Protein 9IK0 (pdb70)

Sequence (302 aa):
GPMEWYVLQFTTTRFAAVFAHLERLNFSYFCPMETERYRRPDKIISYRERRLPLFPGYLFIQADFEEVHSTTITAIPYVQRFISFGGEPLPVPEDVMAELLYRQSHTTAQANLLRKSIPHDFAEILLMDNPQQRSMAFIHYITERSLTHKMGPMEWYVLQFTTTRFAAVFAHLERLNFSYFCPMETERYRRPDKIISYRERRLPLFPGYLFIQADFEEVHSTTITAIPYVQRFISFGGEPLPVPEDVMAELLYRQSHTTAQANLLRKSIPHDFAEILLMDNPQQRSMAFIHHYITERSLTHKM

InterPro domains:
  IPR006645 NusG-like, N-terminal [PF02357] (1-98)
  IPR006645 NusG-like, N-terminal [SM00738] (1-102)
  IPR036735 NusG, N-terminal domain superfamily [G3DSA:3.30.70.940] (1-153)
  IPR036735 NusG, N-terminal domain superfamily [SSF82679] (1-102)

Secondary structure (DSSP, 8-state):
---EEEEEEE-GGGHHHHHHHHHHTT-EEE-PBP-SEEE-TTS-EEE-----BSSTTEEEEEE-HHHHHSSTTTTSTTEEEE-EETTEEPBPPHHHHHHHHHHHHS-HHHHTS--TT--HHHHHHHT-SSHHHHHHHHHHHHHHHHH----/---EEEEEEE-GGGHHHHHHHHHHTT-EEE-PEEEEEEE-TTS-EEEEEEEEESSTTEEEEEE-HHHHT-HHHHTSTTEEEE-EETTEEPPPPHHHHHHHHHHHT-SS----TTSPPPPHHHHHHHT-S-HHHHHHHHHHHHHHHHH-S--

Structure (mmCIF, N/CA/C/O backbone):
data_9IK0
#
_entry.id   9IK0
#
_cell.length_a   57.695
_cell.length_b   57.695
_cell.length_c   116.465
_cell.angle_alpha   90.000
_cell.angle_beta   90.000
_cell.angle_gamma   90.000
#
_symmetry.space_group_name_H-M   'P 43'
#
loop_
_entity.id
_entity.type
_entity.pdbx_description
1 polymer 'Transcription antitermination protein RfaH'
2 non-polymer GLYCEROL
3 non-polymer 'MAGNESIUM ION'
4 water water
#
loop_
_atom_site.group_PDB
_atom_site.id
_atom_site.type_symbol
_atom_site.label_atom_id
_atom_site.label_alt_id
_atom_site.label_comp_id
_atom_site.label_asym_id
_atom_site.label_entity_id
_atom_site.label_seq_id
_atom_site.pdbx_PDB_ins_code
_atom_site.Cartn_x
_atom_site.Cartn_y
_atom_site.Cartn_z
_atom_site.occupancy
_atom_site.B_iso_or_equiv
_atom_site.auth_seq_id
_atom_site.auth_comp_id
_atom_site.auth_asym_id
_atom_site.auth_atom_id
_atom_site.pdbx_PDB_model_num
ATOM 1 N N . GLY A 1 1 ? 5.40939 21.08139 8.75394 1.000 94.36728 1 GLY A N 1
ATOM 2 C CA . GLY A 1 1 ? 6.71625 21.34643 8.18078 1.000 94.62510 1 GLY A CA 1
ATOM 3 C C . GLY A 1 1 ? 7.26086 20.17816 7.38306 1.000 88.79652 1 GLY A C 1
ATOM 4 O O . GLY A 1 1 ? 7.06736 20.10754 6.16844 1.000 76.96653 1 GLY A O 1
ATOM 5 N N . PRO A 1 2 ? 7.94893 19.26036 8.05786 1.000 87.91899 2 PRO A N 1
ATOM 6 C CA . PRO A 1 2 ? 8.43458 18.06034 7.37133 1.000 85.64889 2 PRO A CA 1
ATOM 7 C C . PRO A 1 2 ? 7.27801 17.17967 6.92822 1.000 80.35954 2 PRO A C 1
ATOM 8 O O . PRO A 1 2 ? 6.23102 17.11065 7.57718 1.000 69.56617 2 PRO A O 1
ATOM 12 N N . MET A 1 3 ? 7.47551 16.50783 5.79946 1.000 63.22476 3 MET A N 1
ATOM 13 C CA . MET A 1 3 ? 6.45688 15.64455 5.22265 1.000 49.64188 3 MET A CA 1
ATOM 14 C C . MET A 1 3 ? 6.78334 14.18167 5.48457 1.000 53.50059 3 MET A C 1
ATOM 15 O O . MET A 1 3 ? 7.94134 13.76363 5.39275 1.000 56.12825 3 MET A O 1
ATOM 20 N N . GLU A 1 4 ? 5.75138 13.40975 5.81051 1.000 42.31262 4 GLU A N 1
ATOM 21 C CA . GLU A 1 4 ? 5.87240 11.98334 6.05654 1.000 42.50371 4 GLU A CA 1
ATOM 22 C C . GLU A 1 4 ? 4.99663 11.21375 5.07682 1.000 36.67185 4 GLU A C 1
ATOM 23 O O . GLU A 1 4 ? 4.09892 11.77162 4.43938 1.000 34.03484 4 GLU A O 1
ATOM 29 N N . TRP A 1 5 ? 5.27156 9.91841 4.96512 1.000 33.96646 5 TRP A N 1
ATOM 30 C CA . TRP A 1 5 ? 4.46239 9.00729 4.16962 1.000 28.55513 5 TRP A CA 1
ATOM 31 C C . TRP A 1 5 ? 3.48731 8.26482 5.07274 1.000 30.26832 5 TRP A C 1
ATOM 32 O O . TRP A 1 5 ? 3.85772 7.80015 6.15434 1.000 30.29422 5 TRP A O 1
ATOM 43 N N . TYR A 1 6 ? 2.24110 8.15662 4.62143 1.000 25.22451 6 TYR A N 1
ATOM 44 C CA . TYR A 1 6 ? 1.19083 7.48373 5.36813 1.000 27.71426 6 TYR A CA 1
ATOM 45 C C . TYR A 1 6 ? 0.52557 6.44287 4.47940 1.000 29.82066 6 TYR A C 1
ATOM 46 O O . TYR A 1 6 ? 0.58870 6.51404 3.24994 1.000 30.11145 6 TYR A O 1
ATOM 55 N N . VAL A 1 7 ? -0.10841 5.46506 5.11882 1.000 26.52613 7 VAL A N 1
ATOM 56 C CA . VAL A 1 7 ? -0.85522 4.42273 4.42556 1.000 29.24852 7 VAL A CA 1
ATOM 57 C C . VAL A 1 7 ? -2.32890 4.79917 4.45838 1.000 25.20263 7 VAL A C 1
ATOM 58 O O . VAL A 1 7 ? -2.91176 4.96723 5.53571 1.000 25.66861 7 VAL A 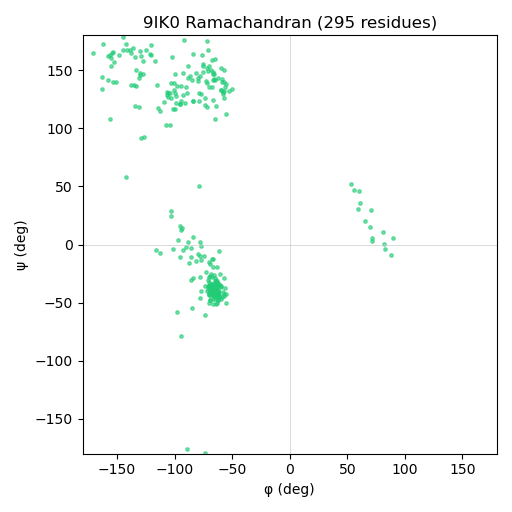O 1
ATOM 62 N N . LEU A 1 8 ? -2.93300 4.93440 3.28317 1.000 24.63166 8 LEU A N 1
ATOM 63 C CA . LEU A 1 8 ? -4.33937 5.29099 3.15664 1.000 22.83176 8 LEU A CA 1
ATOM 64 C C . LEU A 1 8 ? -5.10770 4.07312 2.66349 1.000 31.94643 8 LEU A C 1
ATOM 65 O O . LEU A 1 8 ? -4.79043 3.52444 1.60229 1.000 21.70430 8 LEU A O 1
ATOM 70 N N . GLN A 1 9 ? -6.10998 3.65023 3.43127 1.000 23.22622 9 GLN A N 1
ATOM 71 C CA . GLN A 1 9 ? -6.95400 2.53040 3.03772 1.000 21.98039 9 GLN A CA 1
ATOM 72 C C . GLN A 1 9 ? -8.14261 3.04215 2.23333 1.000 26.10760 9 GLN A C 1
ATOM 73 O O . GLN A 1 9 ? -8.77198 4.03722 2.60751 1.000 27.54923 9 GLN A O 1
ATOM 79 N N . PHE A 1 10 ? -8.44520 2.35846 1.13120 1.000 24.93479 10 PHE A N 1
ATOM 80 C CA . PHE A 1 10 ? -9.53481 2.73967 0.24448 1.000 26.91229 10 PHE A CA 1
ATOM 81 C C . PHE A 1 10 ? -10.18118 1.48018 -0.31577 1.000 31.44192 10 PHE A C 1
ATOM 82 O O . PHE A 1 10 ? -9.64489 0.37490 -0.19708 1.000 27.85726 10 PHE A O 1
ATOM 90 N N . THR A 1 11 ? -11.34760 1.65657 -0.93467 1.000 25.50472 11 THR A N 1
ATOM 91 C CA . THR A 1 11 ? -12.04925 0.54015 -1.55909 1.000 24.59944 11 THR A CA 1
ATOM 92 C C . THR A 1 11 ? -11.31064 0.11451 -2.82353 1.000 27.32046 11 THR A C 1
ATOM 93 O O . THR A 1 11 ? -11.19513 0.89581 -3.77456 1.000 26.95912 11 THR A O 1
ATOM 97 N N . THR A 1 12 ? -10.84294 -1.13800 -2.83396 1.000 26.00431 12 THR A N 1
ATOM 98 C CA . THR A 1 12 ? -9.86842 -1.59697 -3.82420 1.000 34.56317 12 THR A CA 1
ATOM 99 C C . THR A 1 12 ? -10.34437 -1.36443 -5.25472 1.000 25.93590 12 THR A C 1
ATOM 100 O O . THR A 1 12 ? -9.61035 -0.80924 -6.07988 1.000 26.15762 12 THR A O 1
ATOM 104 N N . THR A 1 13 ? -11.56761 -1.79180 -5.57332 1.000 25.43085 13 THR A N 1
ATOM 105 C CA . THR A 1 13 ? -12.04954 -1.71604 -6.94922 1.000 26.96174 13 THR A CA 1
ATOM 106 C C . THR A 1 13 ? -12.25733 -0.28792 -7.44077 1.000 32.23560 13 THR A C 1
ATOM 107 O O . THR A 1 13 ? -12.44011 -0.09201 -8.64696 1.000 28.42215 13 THR A O 1
ATOM 111 N N . ARG A 1 14 ? -12.23284 0.70856 -6.55415 1.000 24.99278 14 ARG A N 1
ATOM 112 C CA . ARG A 1 14 ? -12.47723 2.09568 -6.93191 1.000 25.44878 14 ARG A CA 1
ATOM 113 C C . ARG A 1 14 ? -11.19129 2.91414 -7.01528 1.000 26.63619 14 ARG A C 1
ATOM 114 O O . ARG A 1 14 ? -11.22119 4.13174 -6.80542 1.000 29.18494 14 ARG A O 1
ATOM 122 N N . PHE A 1 15 ? -10.06145 2.27277 -7.33033 1.000 25.15126 15 PHE A N 1
ATOM 123 C CA . PHE A 1 15 ? -8.77908 2.97222 -7.28079 1.000 28.04480 15 PHE A CA 1
ATOM 124 C C . PHE A 1 15 ? -8.73701 4.14471 -8.25492 1.000 23.46884 15 PHE A C 1
ATOM 125 O O . PHE A 1 15 ? -8.12950 5.18024 -7.96046 1.000 27.36870 15 PHE A O 1
ATOM 133 N N . ALA A 1 16 ? -9.37971 4.00659 -9.41741 1.000 28.96956 16 ALA A N 1
ATOM 134 C CA . ALA A 1 16 ? -9.27995 5.04599 -10.43904 1.000 32.35073 16 ALA A CA 1
ATOM 135 C C . ALA A 1 16 ? -9.92777 6.34545 -9.97545 1.000 30.42845 16 ALA A C 1
ATOM 136 O O . ALA A 1 16 ? -9.36050 7.42972 -10.15639 1.000 32.50591 16 ALA A O 1
ATOM 138 N N . ALA A 1 17 ? -11.11349 6.25725 -9.36890 1.000 31.02055 17 ALA A N 1
ATOM 139 C CA . ALA A 1 17 ? -11.76969 7.45591 -8.85683 1.000 36.54517 17 ALA A CA 1
ATOM 140 C C . ALA A 1 17 ? -10.98777 8.05989 -7.69777 1.000 38.39494 17 ALA A C 1
ATOM 141 O O . ALA A 1 17 ? -10.89299 9.28717 -7.57661 1.000 33.54420 17 ALA A O 1
ATOM 143 N N . VAL A 1 18 ? -10.41552 7.21266 -6.84052 1.000 38.77998 18 VAL A N 1
ATOM 144 C CA . VAL A 1 18 ? -9.65924 7.70498 -5.69340 1.000 29.65103 18 VAL A CA 1
ATOM 145 C C . VAL A 1 18 ? -8.36625 8.36864 -6.15166 1.000 30.57342 18 VAL A C 1
ATOM 146 O O . VAL A 1 18 ? -8.02830 9.47369 -5.71083 1.000 38.10826 18 VAL A O 1
ATOM 150 N N . PHE A 1 19 ? -7.62507 7.70533 -7.04524 1.000 28.56424 19 PHE A N 1
ATOM 151 C CA . PHE A 1 19 ? -6.36117 8.26397 -7.52083 1.000 37.37603 19 PHE A CA 1
ATOM 152 C C . PHE A 1 19 ? -6.58484 9.57088 -8.27046 1.000 30.12009 19 PHE A C 1
ATOM 153 O O . PHE A 1 19 ? -5.77203 10.49733 -8.17375 1.000 36.64054 19 PHE A O 1
ATOM 161 N N . ALA A 1 20 ? -7.67870 9.66055 -9.02988 1.000 35.93454 20 ALA A N 1
ATOM 162 C CA . ALA A 1 20 ? -7.97482 10.88883 -9.76121 1.000 41.94820 20 ALA A CA 1
ATOM 163 C C . ALA A 1 20 ? -8.17380 12.05867 -8.80497 1.000 41.44973 20 ALA A C 1
ATOM 164 O O . ALA A 1 20 ? -7.66187 13.16031 -9.03666 1.000 43.47577 20 ALA A O 1
ATOM 166 N N . HIS A 1 21 ? -8.91366 11.83261 -7.71592 1.000 39.96421 21 HIS A N 1
ATOM 167 C CA . HIS A 1 21 ? -9.10520 12.87584 -6.71229 1.000 34.08096 21 HIS A CA 1
ATOM 168 C C . HIS A 1 21 ? -7.77747 13.29367 -6.09131 1.000 37.29321 21 HIS A C 1
ATOM 169 O O . HIS A 1 21 ? -7.50270 14.48846 -5.93021 1.000 49.27363 21 HIS A O 1
ATOM 176 N N . LEU A 1 22 ? -6.93851 12.31795 -5.73376 1.000 32.16783 22 LEU A N 1
ATOM 177 C CA . LEU A 1 22 ? -5.65661 12.63820 -5.11273 1.000 33.88707 22 LEU A CA 1
ATOM 178 C C . LEU A 1 22 ? -4.75256 13.40088 -6.07206 1.000 41.59424 22 LEU A C 1
ATOM 179 O O . LEU A 1 22 ? -4.03394 14.31971 -5.66115 1.000 38.37453 22 LEU A O 1
ATOM 184 N N . GLU A 1 23 ? -4.76671 13.02991 -7.35433 1.000 46.95989 23 GLU A N 1
ATOM 185 C CA . GLU A 1 23 ? -3.98911 13.77684 -8.33603 1.000 48.44956 23 GLU A CA 1
ATOM 186 C C . GLU A 1 23 ? -4.54248 15.18287 -8.52787 1.000 45.91144 23 GLU A C 1
ATOM 187 O O . GLU A 1 23 ? -3.77265 16.12791 -8.73492 1.000 43.61208 23 GLU A O 1
ATOM 193 N N . ARG A 1 24 ? -5.86664 15.34043 -8.45284 1.000 51.27072 24 ARG A N 1
ATOM 194 C CA . ARG A 1 24 ? -6.46401 16.66768 -8.55110 1.000 43.91905 24 ARG A CA 1
ATOM 195 C C . ARG A 1 24 ? -5.98800 17.56579 -7.41862 1.000 49.23047 24 ARG A C 1
ATOM 196 O O . ARG A 1 24 ? -5.69821 18.74876 -7.63197 1.000 52.68161 24 ARG A O 1
ATOM 204 N N . LEU A 1 25 ? -5.90013 17.01992 -6.20732 1.000 49.61258 25 LEU A N 1
ATOM 205 C CA . LEU A 1 25 ? -5.42676 17.76150 -5.04685 1.000 43.81630 25 LEU A CA 1
ATOM 206 C C . LEU A 1 25 ? -3.91199 17.91076 -5.01829 1.000 40.48963 25 LEU A C 1
ATOM 207 O O . LEU A 1 25 ? -3.38248 18.47583 -4.05478 1.000 48.31590 25 LEU A O 1
ATOM 212 N N . ASN A 1 26 ? -3.21333 17.41030 -6.03957 1.000 44.96104 26 ASN A N 1
ATOM 213 C CA . ASN A 1 26 ? -1.76584 17.57446 -6.18375 1.000 52.32768 26 ASN A CA 1
ATOM 214 C C . ASN A 1 26 ? -1.01259 16.96608 -4.99946 1.000 53.48032 26 ASN A C 1
ATOM 215 O O . ASN A 1 26 ? -0.09696 17.56907 -4.43547 1.000 45.01162 26 ASN A O 1
ATOM 220 N N . PHE A 1 27 ? -1.41091 15.75587 -4.62105 1.000 46.04079 27 PHE A N 1
ATOM 221 C CA . PHE A 1 27 ? -0.68171 14.98453 -3.62745 1.000 36.12264 27 PHE A CA 1
ATOM 222 C C . PHE A 1 27 ? 0.32059 14.06407 -4.31023 1.000 36.73108 27 PHE A C 1
ATOM 223 O O . PHE A 1 27 ? 0.09218 13.57890 -5.42204 1.000 42.16067 27 PHE A O 1
ATOM 231 N N . SER A 1 28 ? 1.44485 13.83695 -3.63805 1.000 30.21887 28 SER A N 1
ATOM 232 C CA . SER A 1 28 ? 2.36471 12.78320 -4.04336 1.000 31.58654 28 SER A CA 1
ATOM 233 C C . SER A 1 28 ? 1.88194 11.46994 -3.44426 1.000 33.05408 28 SER A C 1
ATOM 234 O O . SER A 1 28 ? 1.70350 11.36811 -2.22625 1.000 26.64840 28 SER A O 1
ATOM 237 N N . TYR A 1 29 ? 1.64849 10.47496 -4.29599 1.000 30.45449 29 TYR A N 1
ATOM 238 C CA . TYR A 1 29 ? 1.16788 9.18377 -3.82984 1.000 23.74891 29 TYR A CA 1
ATOM 239 C C . TYR A 1 29 ? 1.58104 8.11231 -4.82257 1.000 32.18102 29 TYR A C 1
ATOM 240 O O . TYR A 1 29 ? 1.94660 8.40121 -5.96569 1.000 26.82049 29 TYR A O 1
ATOM 249 N N . PHE A 1 30 ? 1.49598 6.86323 -4.37648 1.000 26.20616 30 PHE A N 1
ATOM 250 C CA . PHE A 1 30 ? 1.67910 5.73937 -5.27860 1.000 29.13833 30 PHE A CA 1
ATOM 251 C C . PHE A 1 30 ? 1.01587 4.51163 -4.67768 1.000 25.07275 30 PHE A C 1
ATOM 252 O O . PHE A 1 30 ? 1.04459 4.31190 -3.45959 1.000 21.61855 30 PHE A O 1
ATOM 260 N N . CYS A 1 31 ? 0.39561 3.71255 -5.54229 1.000 23.64725 31 CYS A N 1
ATOM 261 C CA . CYS A 1 31 ? -0.07181 2.38695 -5.17337 1.000 27.08054 31 CYS A CA 1
ATOM 262 C C . CYS A 1 31 ? 0.90516 1.38082 -5.76217 1.000 25.93919 31 CYS A C 1
ATOM 263 O O . CYS A 1 31 ? 0.87214 1.13018 -6.97649 1.000 27.06257 31 CYS A O 1
ATOM 266 N N . PRO A 1 32 ? 1.79728 0.79717 -4.96584 1.000 26.82693 32 PRO A N 1
ATOM 267 C CA . PRO A 1 32 ? 2.81539 -0.09588 -5.52675 1.000 23.76900 32 PRO A CA 1
ATOM 268 C C . PRO A 1 32 ? 2.20988 -1.38480 -6.05285 1.000 27.05641 32 PRO A C 1
ATOM 269 O O . PRO A 1 32 ? 1.19137 -1.87195 -5.55660 1.000 21.75701 32 PRO A O 1
ATOM 273 N N . MET A 1 33 ? 2.85682 -1.93885 -7.07295 1.000 28.74030 33 MET A N 1
ATOM 274 C CA . MET A 1 33 ? 2.44690 -3.21731 -7.62935 1.000 26.86427 33 MET A CA 1
ATOM 275 C C . MET A 1 33 ? 3.12803 -4.35819 -6.88702 1.000 25.97950 33 MET A C 1
ATOM 276 O O . MET A 1 33 ? 4.20423 -4.19393 -6.30588 1.000 21.48015 33 MET A O 1
ATOM 281 N N . GLU A 1 34 ? 2.47208 -5.51596 -6.89563 1.000 21.85381 34 GLU A N 1
ATOM 282 C CA . GLU A 1 34 ? 3.07388 -6.72594 -6.35533 1.000 29.62151 34 GLU A CA 1
ATOM 283 C C . GLU A 1 34 ? 4.41761 -6.98351 -7.02940 1.000 29.54777 34 GLU A C 1
ATOM 284 O O . GLU A 1 34 ? 4.56948 -6.79180 -8.23928 1.000 24.27871 34 GLU A O 1
ATOM 290 N N . THR A 1 35 ? 5.40809 -7.38671 -6.23600 1.000 21.38645 35 THR A N 1
ATOM 291 C CA . THR A 1 35 ? 6.73907 -7.59460 -6.78607 1.000 27.35669 35 THR A CA 1
ATOM 292 C C . THR A 1 35 ? 6.75915 -8.85117 -7.65304 1.000 26.47266 35 THR A C 1
ATOM 293 O O . THR A 1 35 ? 5.78122 -9.59679 -7.74227 1.000 27.26941 35 THR A O 1
ATOM 297 N N . GLU A 1 36 ? 7.89948 -9.08616 -8.30016 1.000 25.19750 36 GLU A N 1
ATOM 298 C CA . GLU A 1 36 ? 8.05418 -10.22713 -9.19071 1.000 30.70381 36 GLU A CA 1
ATOM 299 C C . GLU A 1 36 ? 8.68620 -11.43084 -8.50006 1.000 31.36669 36 GLU A C 1
ATOM 300 O O . GLU A 1 36 ? 9.13356 -12.36304 -9.17642 1.000 27.75227 36 GLU A O 1
ATOM 306 N N . ARG A 1 37 ? 8.71847 -11.43800 -7.16973 1.000 28.16607 37 ARG A N 1
ATOM 307 C CA . ARG A 1 37 ? 9.21897 -12.57161 -6.40933 1.000 23.81605 37 ARG A CA 1
ATOM 308 C C . ARG A 1 37 ? 8.21122 -12.94756 -5.33423 1.000 31.73433 37 ARG A C 1
ATOM 309 O O . ARG A 1 37 ? 7.52368 -12.08869 -4.77581 1.000 29.15449 37 ARG A O 1
ATOM 317 N N . TYR A 1 38 ? 8.12972 -14.24329 -5.04872 1.000 25.84201 38 TYR A N 1
ATOM 318 C CA . TYR A 1 38 ? 7.26237 -14.71956 -3.98332 1.000 26.60097 38 TYR A CA 1
ATOM 319 C C . TYR A 1 38 ? 7.79244 -16.05402 -3.48665 1.000 34.15014 38 TYR A C 1
ATOM 320 O O . TYR A 1 38 ? 8.46853 -16.77962 -4.21967 1.000 32.35992 38 TYR A O 1
ATOM 329 N N . ARG A 1 39 ? 7.49302 -16.36266 -2.23026 1.000 28.46535 39 ARG A N 1
ATOM 330 C CA . ARG A 1 39 ? 7.93134 -17.60846 -1.61954 1.000 30.85229 39 ARG A CA 1
ATOM 331 C C . ARG A 1 39 ? 6.81163 -18.63453 -1.74260 1.000 38.60873 39 ARG A C 1
ATOM 332 O O . ARG A 1 39 ? 5.69600 -18.40632 -1.26110 1.000 30.45251 39 ARG A O 1
ATOM 340 N N . ARG A 1 40 ? 7.11076 -19.75482 -2.39642 1.000 28.99541 40 ARG A N 1
ATOM 341 C CA . ARG A 1 40 ? 6.13138 -20.80221 -2.61567 1.000 33.30392 40 ARG A CA 1
ATOM 342 C C . ARG A 1 40 ? 5.82763 -21.51956 -1.30700 1.000 33.84321 40 ARG A C 1
ATOM 343 O O . ARG A 1 40 ? 6.53203 -21.34128 -0.30946 1.000 30.36342 40 ARG A O 1
ATOM 351 N N . PRO A 1 41 ? 4.76795 -22.33547 -1.27693 1.000 32.46649 41 PRO A N 1
ATOM 352 C CA . PRO A 1 41 ? 4.53017 -23.16928 -0.08902 1.000 32.16690 41 PRO A CA 1
ATOM 353 C C . PRO A 1 41 ? 5.69305 -24.08094 0.25625 1.000 33.89500 41 PRO A C 1
ATOM 354 O O . PRO A 1 41 ? 5.87768 -24.40729 1.43553 1.000 32.02418 41 PRO A O 1
ATOM 358 N N . ASP A 1 42 ? 6.48487 -24.50904 -0.72779 1.000 31.26061 42 ASP A N 1
ATOM 359 C CA . ASP A 1 42 ? 7.64878 -25.33696 -0.43483 1.000 29.18355 42 ASP A CA 1
ATOM 360 C C . ASP A 1 42 ? 8.87195 -24.51287 -0.04375 1.000 27.64408 42 ASP A C 1
ATOM 361 O O . ASP A 1 42 ? 9.96193 -25.07905 0.08958 1.000 32.85572 42 ASP A O 1
ATOM 366 N N . LYS A 1 43 ? 8.70419 -23.19904 0.11330 1.000 29.77997 43 LYS A N 1
ATOM 367 C CA . LYS A 1 43 ? 9.65558 -22.21579 0.63599 1.000 27.93427 43 LYS A CA 1
ATOM 368 C C . LYS A 1 43 ? 10.66508 -21.73408 -0.40302 1.000 30.26950 43 LYS A C 1
ATOM 369 O O . LYS A 1 43 ? 11.51114 -20.89822 -0.06689 1.000 31.65051 43 LYS A O 1
ATOM 375 N N . ILE A 1 44 ? 10.60456 -22.20283 -1.64127 1.000 29.15176 44 ILE A N 1
ATOM 376 C CA . ILE A 1 44 ? 11.51503 -21.71682 -2.67175 1.000 25.92758 44 ILE A CA 1
ATOM 377 C C . ILE A 1 44 ? 11.00925 -20.38226 -3.20344 1.000 23.24169 44 ILE A C 1
ATOM 378 O O . ILE A 1 44 ? 9.80113 -20.17660 -3.36499 1.000 26.46833 44 ILE A O 1
ATOM 383 N N . ILE A 1 45 ? 11.93590 -19.46121 -3.45641 1.000 26.74918 45 ILE A N 1
ATOM 384 C CA . ILE A 1 45 ? 11.60085 -18.14480 -3.99132 1.000 30.71266 45 ILE A CA 1
ATOM 385 C C . ILE A 1 45 ? 11.49024 -18.24809 -5.50687 1.000 32.89518 45 ILE A C 1
ATOM 386 O O . ILE A 1 45 ? 12.43923 -18.66030 -6.18123 1.000 35.96742 45 ILE A O 1
ATOM 391 N N . SER A 1 46 ? 10.33611 -17.86630 -6.04483 1.000 35.99370 46 SER A N 1
ATOM 392 C CA . SER A 1 46 ? 10.03840 -18.02929 -7.45902 1.000 38.60588 46 SER A CA 1
ATOM 393 C C . SER A 1 46 ? 9.65547 -16.69446 -8.08547 1.000 38.47988 46 SER A C 1
ATOM 394 O O . SER A 1 46 ? 9.38819 -15.70525 -7.39748 1.000 33.28782 46 SER A O 1
ATOM 397 N N . TYR A 1 47 ? 9.62277 -16.68943 -9.41491 1.000 27.61314 47 TYR A N 1
ATOM 398 C CA . TYR A 1 47 ? 9.29180 -15.51387 -10.20511 1.000 29.83993 47 TYR A CA 1
ATOM 399 C C . TYR A 1 47 ? 7.84108 -15.57254 -10.66970 1.000 34.47154 47 TYR A C 1
ATOM 400 O O . TYR A 1 47 ? 7.29473 -16.64881 -10.92616 1.000 38.58216 47 TYR A O 1
ATOM 409 N N . ARG A 1 48 ? 7.22096 -14.39700 -10.76333 1.000 32.58247 48 ARG A N 1
ATOM 410 C CA . ARG A 1 48 ? 5.90610 -14.23939 -11.37306 1.000 27.99556 48 ARG A CA 1
ATOM 411 C C . ARG A 1 48 ? 5.71301 -12.76355 -11.69706 1.000 37.13811 48 ARG A C 1
ATOM 412 O O . ARG A 1 48 ? 6.53110 -11.91680 -11.33234 1.000 30.78386 48 ARG A O 1
ATOM 420 N N . GLU A 1 49 ? 4.62318 -12.46509 -12.40156 1.000 31.05547 49 GLU A N 1
ATOM 421 C CA . GLU A 1 49 ? 4.23861 -11.08056 -12.67323 1.000 35.85835 49 GLU A CA 1
ATOM 422 C C . GLU A 1 49 ? 2.74191 -11.0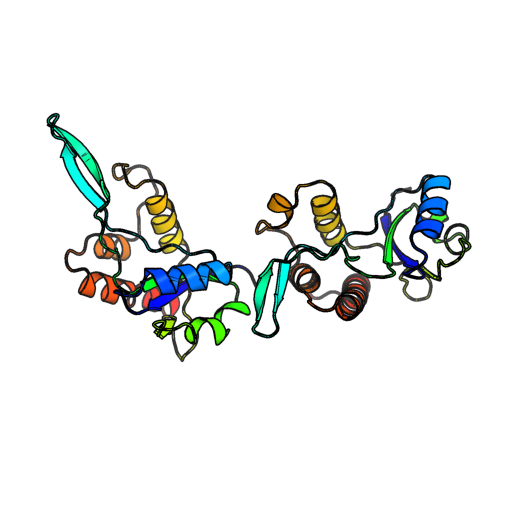6552 -12.94325 1.000 43.11962 49 GLU A C 1
ATOM 423 O O . GLU A 1 49 ? 2.29793 -11.53127 -13.99742 1.000 36.08152 49 GLU A O 1
ATOM 429 N N . ARG A 1 50 ? 1.96725 -10.53042 -11.99777 1.000 27.65363 50 ARG A N 1
ATOM 430 C CA . ARG A 1 50 ? 0.51609 -10.62788 -12.05632 1.000 36.67550 50 ARG A CA 1
ATOM 431 C C . ARG A 1 50 ? -0.19542 -9.28872 -12.19292 1.000 30.54995 50 ARG A C 1
ATOM 432 O O . ARG A 1 50 ? -1.42339 -9.27626 -12.35146 1.000 47.09973 50 ARG A O 1
ATOM 440 N N . ARG A 1 51 ? 0.53156 -8.17340 -12.14360 1.000 28.71450 51 ARG A N 1
ATOM 441 C CA . ARG A 1 51 ? -0.04057 -6.83370 -12.29946 1.000 28.45165 51 ARG A CA 1
ATOM 442 C C . ARG A 1 51 ? -1.19263 -6.61689 -11.31821 1.000 28.30811 51 ARG A C 1
ATOM 443 O O . ARG A 1 51 ? -2.30900 -6.23587 -11.68320 1.000 23.35137 51 ARG A O 1
ATOM 451 N N . LEU A 1 52 ? -0.89817 -6.88843 -10.05419 1.000 23.93058 52 LEU A N 1
ATOM 452 C CA . LEU A 1 52 ? -1.78798 -6.76104 -8.91607 1.000 20.99114 52 LEU A CA 1
ATOM 453 C C . LEU A 1 52 ? -1.22880 -5.72329 -7.95496 1.000 22.62368 52 LEU A C 1
ATOM 454 O O . LEU A 1 52 ? -0.02690 -5.42916 -7.97623 1.000 22.89503 52 LEU A O 1
ATOM 459 N N . PRO A 1 53 ? -2.06872 -5.14357 -7.10015 1.000 23.24472 53 PRO A N 1
ATOM 460 C CA . PRO A 1 53 ? -1.54643 -4.28165 -6.03383 1.000 21.41247 53 PRO A CA 1
ATOM 461 C C . PRO A 1 53 ? -0.64881 -5.07131 -5.09009 1.000 20.45390 53 PRO A C 1
ATOM 462 O O . PRO A 1 53 ? -0.90888 -6.23797 -4.79308 1.000 21.02569 53 PRO A O 1
ATOM 466 N N . LEU A 1 54 ? 0.42002 -4.42420 -4.61531 1.000 22.19168 54 LEU A N 1
ATOM 467 C CA . LEU A 1 54 ? 1.23821 -5.03187 -3.56664 1.000 25.91853 54 LEU A CA 1
ATOM 468 C C . LEU A 1 54 ? 0.41970 -5.24567 -2.29949 1.000 23.21647 54 LEU A C 1
ATOM 469 O O . LEU A 1 54 ? 0.44582 -6.32730 -1.69920 1.000 24.23950 54 LEU A O 1
ATOM 474 N N . PHE A 1 55 ? -0.32150 -4.21965 -1.88067 1.000 22.02128 55 PHE A N 1
ATOM 475 C CA . PHE A 1 55 ? -1.23311 -4.29802 -0.74128 1.000 22.52957 55 PHE A CA 1
ATOM 476 C C . PHE A 1 55 ? -2.60423 -3.83310 -1.21837 1.000 22.95654 55 PHE A C 1
ATOM 477 O O . PHE A 1 55 ? -2.89953 -2.62860 -1.19847 1.000 20.09651 55 PHE A O 1
ATOM 485 N N . PRO A 1 56 ? -3.46630 -4.74864 -1.66349 1.000 23.54252 56 PRO A N 1
ATOM 486 C CA . PRO A 1 56 ? -4.75760 -4.33586 -2.23713 1.000 22.49525 56 PRO A CA 1
ATOM 487 C C . PRO A 1 56 ? -5.58240 -3.52335 -1.24907 1.000 27.67660 56 PRO A C 1
ATOM 488 O O . PRO A 1 56 ? -5.78044 -3.92275 -0.10005 1.000 27.67626 56 PRO A O 1
ATOM 492 N N . GLY A 1 57 ? -6.06104 -2.37068 -1.71076 1.000 27.61784 57 GLY A N 1
ATOM 493 C CA . GLY A 1 57 ? -6.83902 -1.47369 -0.88557 1.000 26.08919 57 GLY A CA 1
ATOM 494 C C . GLY A 1 57 ? -6.04110 -0.45088 -0.11177 1.000 30.19256 57 GLY A C 1
ATOM 495 O O . GLY A 1 57 ? -6.62545 0.28621 0.69125 1.000 27.41634 57 GLY A O 1
ATOM 496 N N . TYR A 1 58 ? -4.73017 -0.37906 -0.32045 1.000 25.45836 58 TYR A N 1
ATOM 497 C CA . TYR A 1 58 ? -3.87980 0.55489 0.39996 1.000 16.95800 58 TYR A CA 1
ATOM 498 C C . TYR A 1 58 ? -2.99254 1.30310 -0.58108 1.000 22.85336 58 TYR A C 1
ATOM 499 O O . TYR A 1 58 ? -2.54426 0.74104 -1.58521 1.000 23.89379 58 TYR A O 1
ATOM 508 N N . LEU A 1 59 ? -2.76129 2.57949 -0.29609 1.000 22.67569 59 LEU A N 1
ATOM 509 C CA . LEU A 1 59 ? -1.82690 3.38951 -1.05806 1.000 22.64741 59 LEU A CA 1
ATOM 510 C C . LEU A 1 59 ? -0.96415 4.17906 -0.08606 1.000 24.04376 59 LEU A C 1
ATOM 511 O O . LEU A 1 59 ? -1.30439 4.34465 1.08825 1.000 27.22398 59 LEU A 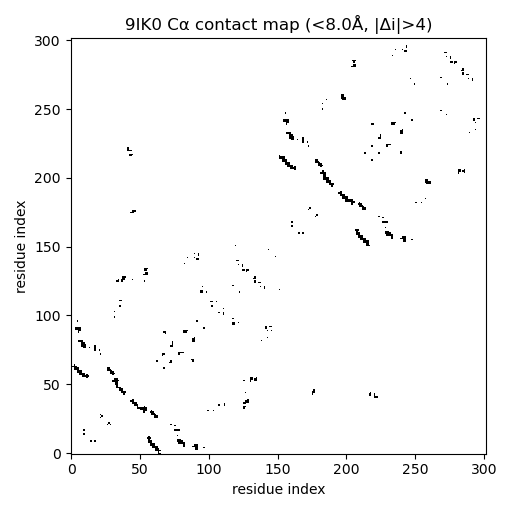O 1
ATOM 516 N N . PHE A 1 60 ? 0.16617 4.65722 -0.58817 1.000 23.48255 60 PHE A N 1
ATOM 517 C CA . PHE A 1 60 ? 1.10092 5.45546 0.18937 1.000 23.60310 60 PHE A CA 1
ATOM 518 C C . PHE A 1 60 ? 1.00606 6.89906 -0.27652 1.000 29.35106 60 PHE A C 1
ATOM 519 O O . PHE A 1 60 ? 1.08216 7.17029 -1.47858 1.000 28.38174 60 PHE A O 1
ATOM 527 N N . ILE A 1 61 ? 0.82598 7.81737 0.66811 1.000 24.51439 61 ILE A N 1
ATOM 528 C CA . ILE A 1 61 ? 0.61233 9.22432 0.35847 1.000 26.47706 61 ILE A CA 1
ATOM 529 C C . ILE A 1 61 ? 1.50766 10.07108 1.25302 1.000 35.50773 61 ILE A C 1
ATOM 530 O O . ILE A 1 61 ? 1.64531 9.79933 2.45154 1.000 31.04815 61 ILE A O 1
ATOM 535 N N . GLN A 1 62 ? 2.13450 11.08475 0.66119 1.000 35.57595 62 GLN A N 1
ATOM 536 C CA . GLN A 1 62 ? 3.01799 11.99593 1.37680 1.000 37.42628 62 GLN A CA 1
ATOM 537 C C . GLN A 1 62 ? 2.24947 13.26419 1.72059 1.000 39.54641 62 GLN A C 1
ATOM 538 O O . GLN A 1 62 ? 1.63134 13.87619 0.84337 1.000 31.74840 62 GLN A O 1
ATOM 544 N N . ALA A 1 63 ? 2.27997 13.65070 2.99450 1.000 34.22213 63 ALA A N 1
ATOM 545 C CA . ALA A 1 63 ? 1.50153 14.79383 3.44670 1.000 41.89719 63 ALA A CA 1
ATOM 546 C C . ALA A 1 63 ? 2.14124 15.39448 4.68885 1.000 41.49749 63 ALA A C 1
ATOM 547 O O . ALA A 1 63 ? 2.93788 14.75137 5.37733 1.000 38.49108 63 ALA A O 1
ATOM 549 N N . ASP A 1 64 ? 1.77987 16.64596 4.96447 1.000 49.62514 64 ASP A N 1
ATOM 550 C CA . ASP A 1 64 ? 2.21128 17.32589 6.17372 1.000 54.25979 64 ASP A CA 1
ATOM 551 C C . ASP A 1 64 ? 1.20620 17.06881 7.29621 1.000 59.72153 64 ASP A C 1
ATOM 552 O O . ASP A 1 64 ? 0.23048 16.33165 7.13600 1.000 55.83628 64 ASP A O 1
ATOM 557 N N . PHE A 1 65 ? 1.43817 17.69970 8.44947 1.000 68.09268 65 PHE A N 1
ATOM 558 C CA . PHE A 1 65 ? 0.64688 17.37848 9.63335 1.000 65.82830 65 PHE A CA 1
ATOM 559 C C . PHE A 1 65 ? -0.78740 17.87989 9.50652 1.000 65.89791 65 PHE A C 1
ATOM 560 O O . PHE A 1 65 ? -1.72596 17.19980 9.93740 1.000 64.18036 65 PHE A O 1
ATOM 568 N N . GLU A 1 66 ? -0.98286 19.06266 8.91891 1.000 67.40301 66 GLU A N 1
ATOM 569 C CA . GLU A 1 66 ? -2.33391 19.59787 8.79394 1.000 69.39629 66 GLU A CA 1
ATOM 570 C C . GLU A 1 66 ? -3.15571 18.86822 7.73934 1.000 64.27491 66 GLU A C 1
ATOM 571 O O . GLU A 1 66 ? -4.38838 18.88570 7.81375 1.000 63.69248 66 GLU A O 1
ATOM 577 N N . GLU A 1 67 ? -2.51070 18.22295 6.76726 1.000 66.29135 67 GLU A N 1
ATOM 578 C CA . GLU A 1 67 ? -3.26351 17.51856 5.73521 1.000 64.23408 67 GLU A CA 1
ATOM 579 C C . GLU A 1 67 ? -3.81166 16.18805 6.24132 1.000 63.17420 67 GLU A C 1
ATOM 580 O O . GLU A 1 67 ? -4.95020 15.82470 5.92378 1.000 62.02682 67 GLU A O 1
ATOM 586 N N . VAL A 1 68 ? -3.02672 15.45283 7.03152 1.000 55.41713 68 VAL A N 1
ATOM 587 C CA . VAL A 1 68 ? -3.48534 14.15231 7.51149 1.000 62.70040 68 VAL A CA 1
ATOM 588 C C . VAL A 1 68 ? -4.46956 14.30060 8.66507 1.000 58.54701 68 VAL A C 1
ATOM 589 O O . VAL A 1 68 ? -5.32588 13.43155 8.86764 1.000 63.39651 68 VAL A O 1
ATOM 593 N N . HIS A 1 69 ? -4.37334 15.38262 9.43611 1.000 65.58728 69 HIS A N 1
ATOM 594 C CA . HIS A 1 69 ? -5.29770 15.60309 10.53893 1.000 66.20625 69 HIS A CA 1
ATOM 595 C C . HIS A 1 69 ? -6.56841 16.32214 10.11263 1.000 65.52740 69 HIS A C 1
ATOM 596 O O . HIS A 1 69 ? -7.55010 16.31170 10.86364 1.000 72.04339 69 HIS A O 1
ATOM 603 N N . SER A 1 70 ? -6.57678 16.94065 8.93606 1.000 69.30223 70 SER A N 1
ATOM 604 C CA . SER A 1 70 ? -7.81369 17.46758 8.38766 1.000 68.14291 70 SER A CA 1
ATOM 605 C C . SER A 1 70 ? -8.57136 16.36179 7.65928 1.000 66.38017 70 SER A C 1
ATOM 606 O O . SER A 1 70 ? -8.02514 15.30229 7.33842 1.000 66.19179 70 SER A O 1
ATOM 609 N N . THR A 1 71 ? -9.84837 16.62043 7.39900 1.000 62.09148 71 THR A N 1
ATOM 610 C CA . THR A 1 71 ? -10.72852 15.62975 6.79771 1.000 67.01820 71 THR A CA 1
ATOM 611 C C . THR A 1 71 ? -10.80007 15.73860 5.27996 1.000 50.48895 71 THR A C 1
ATOM 612 O O . THR A 1 71 ? -11.69486 15.14257 4.67412 1.000 60.51741 71 THR A O 1
ATOM 616 N N . THR A 1 72 ? -9.88303 16.47815 4.65185 1.000 53.12352 72 THR A N 1
ATOM 617 C CA . THR A 1 72 ? -9.94810 16.64549 3.20325 1.000 58.22619 72 THR A CA 1
ATOM 618 C C . THR A 1 72 ? -9.68425 15.33032 2.47832 1.000 58.69945 72 THR A C 1
ATOM 619 O O . THR A 1 72 ? -10.34261 15.02539 1.47679 1.000 55.99736 72 THR A O 1
ATOM 623 N N . ILE A 1 73 ? -8.73720 14.53378 2.97314 1.000 51.66513 73 ILE A N 1
ATOM 624 C CA . ILE A 1 73 ? -8.39392 13.28220 2.30752 1.000 44.87887 73 ILE A CA 1
ATOM 625 C C . ILE A 1 73 ? -9.43226 12.20871 2.60718 1.000 43.22194 73 ILE A C 1
ATOM 626 O O . ILE A 1 73 ? -9.90337 11.50874 1.70316 1.000 41.04700 73 ILE A O 1
ATOM 631 N N . THR A 1 74 ? -9.81539 12.06731 3.87681 1.000 41.08708 74 THR A N 1
ATOM 632 C CA . THR A 1 74 ? -10.75696 11.02006 4.25113 1.000 32.85011 74 THR A CA 1
ATOM 633 C C . THR A 1 74 ? -12.16738 11.27887 3.73801 1.000 38.08420 74 THR A C 1
ATOM 634 O O . THR A 1 74 ? -12.98365 10.35198 3.74012 1.000 38.56139 74 THR A O 1
ATOM 638 N N . ALA A 1 75 ? -12.47301 12.50051 3.29536 1.000 45.33616 75 ALA A N 1
ATOM 639 C CA . ALA A 1 75 ? -13.77528 12.79447 2.71001 1.000 39.78702 75 ALA A CA 1
ATOM 640 C C . ALA A 1 75 ? -13.87480 12.37544 1.25045 1.000 42.62228 75 ALA A C 1
ATOM 641 O O . ALA A 1 75 ? -14.98574 12.33995 0.70994 1.000 37.90162 75 ALA A O 1
ATOM 643 N N . ILE A 1 76 ? -12.75077 12.07610 0.60636 1.000 39.26977 76 ILE A N 1
ATOM 644 C CA . ILE A 1 76 ? -12.77863 11.58003 -0.77331 1.000 33.54709 76 ILE A CA 1
ATOM 645 C C . ILE A 1 76 ? -13.63751 10.32400 -0.83081 1.000 27.44477 76 ILE A C 1
ATOM 646 O O . ILE A 1 76 ? -13.48338 9.43029 0.02553 1.000 35.51754 76 ILE A O 1
ATOM 651 N N . PRO A 1 77 ? -14.56387 10.20974 -1.78115 1.000 34.80263 77 PRO A N 1
ATOM 652 C CA . PRO A 1 77 ? -15.40183 9.00760 -1.85177 1.000 32.05011 77 PRO A CA 1
ATOM 653 C C . PRO A 1 77 ? -14.55768 7.74909 -1.99120 1.000 34.28986 77 PRO A C 1
ATOM 654 O O . PRO A 1 77 ? -13.55020 7.73019 -2.70222 1.000 32.55220 77 PRO A O 1
ATOM 658 N N . TYR A 1 78 ? -14.97669 6.70212 -1.27896 1.000 32.26793 78 TYR A N 1
ATOM 659 C CA . TYR A 1 78 ? -14.35840 5.37844 -1.23943 1.000 33.50487 78 TYR A CA 1
ATOM 660 C C . TYR A 1 78 ? -13.02833 5.35858 -0.49814 1.000 31.27002 78 TYR A C 1
ATOM 661 O O . TYR A 1 78 ? -12.35547 4.32062 -0.47910 1.000 33.06489 78 TYR A O 1
ATOM 670 N N . VAL A 1 79 ? -12.63066 6.46591 0.11927 1.000 33.16208 79 VAL A N 1
ATOM 671 C CA . VAL A 1 79 ? -11.49676 6.47950 1.03532 1.000 31.35385 79 VAL A CA 1
ATOM 672 C C . VAL A 1 79 ? -12.01641 6.16106 2.42908 1.000 34.22826 79 VAL A C 1
ATOM 673 O O . VAL A 1 79 ? -13.00126 6.75310 2.88482 1.000 34.28528 79 VAL A O 1
ATOM 677 N N . GLN A 1 80 ? -11.36405 5.21742 3.10678 1.000 28.95029 80 GLN A N 1
ATOM 678 C CA . GLN A 1 80 ? -11.85523 4.72281 4.38665 1.000 36.60313 80 GLN A CA 1
ATOM 679 C C . GLN A 1 80 ? -11.15292 5.38776 5.56695 1.000 37.31975 80 GLN A C 1
ATOM 680 O O . GLN A 1 80 ? -11.81155 6.02208 6.39634 1.000 39.13571 80 GLN A O 1
ATOM 686 N N . ARG A 1 81 ? -9.82752 5.28618 5.64536 1.000 26.49173 81 ARG A N 1
ATOM 687 C CA . ARG A 1 81 ? -9.10331 5.83981 6.78503 1.000 30.87342 81 ARG A CA 1
ATOM 688 C C . ARG A 1 81 ? -7.60888 5.79237 6.50784 1.000 30.26627 81 ARG A C 1
ATOM 689 O O . ARG A 1 81 ? -7.14320 5.09718 5.60177 1.000 27.58087 81 ARG A O 1
ATOM 697 N N . PHE A 1 82 ? -6.86297 6.54198 7.31184 1.000 30.10482 82 PHE A N 1
ATOM 698 C CA . PHE A 1 82 ? -5.43268 6.32096 7.43260 1.000 32.86627 82 PHE A CA 1
ATOM 699 C C . PHE A 1 82 ? -5.17507 5.17449 8.40007 1.000 32.62946 82 PHE A C 1
ATOM 700 O O . PHE A 1 82 ? -5.92382 4.96667 9.35924 1.000 32.80923 82 PHE A O 1
ATOM 708 N N . ILE A 1 83 ? -4.10646 4.42189 8.14262 1.000 24.44742 83 ILE A N 1
ATOM 709 C CA . ILE A 1 83 ? -3.64076 3.47363 9.14540 1.000 23.32333 83 ILE A CA 1
ATOM 710 C C . ILE A 1 83 ? -3.18580 4.27018 10.35820 1.000 26.23634 83 ILE A C 1
ATOM 711 O O . ILE A 1 83 ? -2.27393 5.10291 10.26687 1.000 22.14247 83 ILE A O 1
ATOM 716 N N . SER A 1 84 ? -3.82895 4.02895 11.49901 1.000 26.95067 84 SER A N 1
ATOM 717 C CA . SER A 1 84 ? -3.70579 4.91147 12.64822 1.000 24.71873 84 SER A CA 1
ATOM 718 C C . SER A 1 84 ? -3.58295 4.10300 13.93153 1.000 25.92892 84 SER A C 1
ATOM 719 O O . SER A 1 84 ? -3.82201 2.89311 13.96401 1.000 25.80699 84 SER A O 1
ATOM 722 N N . PHE A 1 85 ? -3.20523 4.80531 14.99856 1.000 24.40900 85 PHE A N 1
ATOM 723 C CA . PHE A 1 85 ? -3.20471 4.27981 16.35844 1.000 26.52124 85 PHE A CA 1
ATOM 724 C C . PHE A 1 85 ? -3.90670 5.29869 17.24050 1.000 22.17825 85 PHE A C 1
ATOM 725 O O . PHE A 1 85 ? -3.44982 6.44028 17.35191 1.000 28.16334 85 PHE A O 1
ATOM 733 N N . GLY A 1 86 ? -5.01929 4.89748 17.84914 1.000 27.97557 86 GLY A N 1
ATOM 734 C CA . GLY A 1 86 ? -5.80774 5.84107 18.62443 1.000 27.52202 86 GLY A CA 1
ATOM 735 C C . GLY A 1 86 ? -6.30243 7.02234 17.82116 1.000 36.63816 86 GLY A C 1
ATOM 736 O O . GLY A 1 86 ? -6.45765 8.12008 18.36940 1.000 31.87742 86 GLY A O 1
ATOM 737 N N . GLY A 1 87 ? -6.54674 6.82899 16.52494 1.000 29.08697 87 GLY A N 1
ATOM 738 C CA . GLY A 1 87 ? -6.98525 7.89324 15.64994 1.000 28.99690 87 GLY A CA 1
ATOM 739 C C . GLY A 1 87 ? -5.87406 8.70184 15.01482 1.000 33.62272 87 GLY A C 1
ATOM 740 O O . GLY A 1 87 ? -6.15354 9.51458 14.12407 1.000 32.30895 87 GLY A O 1
ATOM 741 N N . GLU A 1 88 ? -4.62447 8.50014 15.43403 1.000 28.99634 88 GLU A N 1
ATOM 742 C CA . GLU A 1 88 ? -3.50170 9.27640 14.93209 1.000 33.25731 88 GLU A CA 1
ATOM 743 C C . GLU A 1 88 ? -2.82890 8.52973 13.79198 1.000 26.23605 88 GLU A C 1
ATOM 744 O O . GLU A 1 88 ? -2.37611 7.39351 13.99763 1.000 23.43600 88 GLU A O 1
ATOM 750 N N . PRO A 1 89 ? -2.74166 9.10643 12.59252 1.000 32.69600 89 PRO A N 1
ATOM 751 C CA . PRO A 1 89 ? -2.11156 8.39190 11.47287 1.000 24.59707 89 PRO A CA 1
ATOM 752 C C . PRO A 1 89 ? -0.66666 8.02286 11.77718 1.000 29.21518 89 PRO A C 1
ATOM 753 O O . PRO A 1 89 ? 0.06815 8.77878 12.41633 1.000 28.09481 89 PRO A O 1
ATOM 757 N N . LEU A 1 90 ? -0.26324 6.83938 11.30906 1.000 24.98375 90 LEU A N 1
ATOM 758 C CA . LEU A 1 90 ? 1.07384 6.32844 11.57090 1.000 24.51808 90 LEU A CA 1
ATOM 759 C C . LEU A 1 90 ? 1.96337 6.56332 10.36168 1.000 27.84198 90 LEU A C 1
ATOM 760 O O . LEU A 1 90 ? 1.68474 6.00965 9.28457 1.000 25.57362 90 LEU A O 1
ATOM 765 N N . PRO A 1 91 ? 3.02032 7.36762 10.47851 1.000 28.05532 91 PRO A N 1
ATOM 766 C CA . PRO A 1 91 ? 3.96953 7.49959 9.36667 1.000 33.37217 91 PRO A CA 1
ATOM 767 C C . PRO A 1 91 ? 4.69460 6.18671 9.11219 1.000 27.91882 91 PRO A C 1
ATOM 768 O O . PRO A 1 91 ? 5.02989 5.44975 10.04126 1.000 23.90490 91 PRO A O 1
ATOM 772 N N . VAL A 1 92 ? 4.93684 5.90200 7.83963 1.000 25.28558 92 VAL A N 1
ATOM 773 C CA . VAL A 1 92 ? 5.63642 4.66633 7.46786 1.000 24.59759 92 VAL A CA 1
ATOM 774 C C . VAL A 1 92 ? 7.10365 4.78639 7.85977 1.000 23.36146 92 VAL A C 1
ATOM 775 O O . VAL A 1 92 ? 7.69793 5.86465 7.68174 1.000 26.31476 92 VAL A O 1
ATOM 779 N N . PRO A 1 93 ? 7.72343 3.73622 8.40198 1.000 29.26979 93 PRO A N 1
ATOM 780 C CA . PRO A 1 93 ? 9.15341 3.81274 8.72584 1.000 35.27755 93 PRO A CA 1
ATOM 781 C C . PRO A 1 93 ? 9.99111 4.16401 7.50517 1.000 35.09670 93 PRO A C 1
ATOM 782 O O . PRO A 1 93 ? 9.64735 3.83253 6.36831 1.000 36.74989 93 PRO A O 1
ATOM 786 N N . GLU A 1 94 ? 11.10942 4.84892 7.75855 1.000 33.79947 94 GLU A N 1
ATOM 787 C CA . GLU A 1 94 ? 11.91440 5.38005 6.66361 1.000 31.46929 94 GLU A CA 1
ATOM 788 C C . GLU A 1 94 ? 12.58886 4.27128 5.86637 1.000 28.28382 94 GLU A C 1
ATOM 789 O O . GLU A 1 94 ? 12.72459 4.38040 4.64222 1.000 40.98940 94 GLU A O 1
ATOM 795 N N . ASP A 1 95 ? 13.02705 3.20065 6.53354 1.000 33.22005 95 ASP A N 1
ATOM 796 C CA . ASP A 1 95 ? 13.66701 2.11351 5.79894 1.000 39.05027 95 ASP A CA 1
ATOM 797 C C . ASP A 1 95 ? 12.66134 1.34737 4.94882 1.000 36.45652 95 ASP A C 1
ATOM 798 O O . ASP A 1 95 ? 13.02860 0.79046 3.90813 1.000 32.91357 95 ASP A O 1
ATOM 803 N N . VAL A 1 96 ? 11.39460 1.31659 5.36685 1.000 30.47562 96 VAL A N 1
ATOM 804 C CA . VAL A 1 96 ? 10.35397 0.71172 4.54141 1.000 29.92465 96 VAL A CA 1
ATOM 805 C C . VAL A 1 96 ? 10.09496 1.56826 3.30719 1.000 29.92555 96 VAL A C 1
ATOM 806 O O . VAL A 1 96 ? 10.05323 1.06334 2.17904 1.000 29.18199 96 VAL A O 1
ATOM 810 N N . MET A 1 97 ? 9.93463 2.88181 3.50046 1.000 27.18070 97 MET A N 1
ATOM 811 C CA . MET A 1 97 ? 9.73206 3.77418 2.36325 1.000 36.65308 97 MET A CA 1
ATOM 812 C C . MET A 1 97 ? 10.93888 3.78994 1.43578 1.000 35.71484 97 MET A C 1
ATOM 813 O O . MET A 1 97 ? 10.78279 3.94631 0.21882 1.000 35.15468 97 MET A O 1
ATOM 818 N N . ALA A 1 98 ? 12.14543 3.64303 1.98738 1.000 33.16807 98 ALA A N 1
ATOM 819 C CA . ALA A 1 98 ? 13.34072 3.61804 1.15087 1.000 40.54921 98 ALA A CA 1
ATOM 820 C C . ALA A 1 98 ? 13.28160 2.46731 0.15417 1.000 33.81371 98 ALA A C 1
ATOM 821 O O . ALA A 1 98 ? 13.53973 2.64998 -1.04110 1.000 32.28057 98 ALA A O 1
ATOM 823 N N . GLU A 1 99 ? 12.92294 1.27239 0.62892 1.000 29.53717 99 GLU A N 1
ATOM 824 C CA . GLU A 1 99 ? 12.81835 0.12221 -0.26252 1.000 28.30969 99 GLU A CA 1
ATOM 825 C C . GLU A 1 99 ? 11.67645 0.29275 -1.25757 1.000 34.51442 99 GLU A C 1
ATOM 826 O O . GLU A 1 99 ? 11.83280 -0.00924 -2.44631 1.000 32.32750 99 GLU A O 1
ATOM 832 N N . LEU A 1 100 ? 10.52420 0.78577 -0.79608 1.000 28.97090 100 LEU A N 1
ATOM 833 C CA . LEU A 1 100 ? 9.37992 0.93543 -1.68996 1.000 28.26975 100 LEU A CA 1
ATOM 834 C C . LEU A 1 100 ? 9.64053 1.98535 -2.76155 1.000 30.15923 100 LEU A C 1
ATOM 835 O O . LEU A 1 100 ? 9.30596 1.77711 -3.93353 1.000 30.91733 100 LEU A O 1
ATOM 840 N N . LEU A 1 101 ? 10.23329 3.11984 -2.38192 1.000 29.88008 101 LEU A N 1
ATOM 841 C CA . LEU A 1 101 ? 10.51141 4.16732 -3.36006 1.000 32.03158 101 LEU A CA 1
ATOM 842 C C . LEU A 1 101 ? 11.60495 3.74229 -4.33386 1.000 29.31738 101 LEU A C 1
ATOM 843 O O . LEU A 1 101 ? 11.57039 4.11381 -5.51257 1.000 32.75280 101 LEU A O 1
ATOM 848 N N . TYR A 1 102 ? 12.58490 2.96669 -3.86125 1.000 31.01795 102 TYR A N 1
ATOM 849 C CA . TYR A 1 102 ? 13.58850 2.41569 -4.76716 1.000 31.63931 102 TYR A CA 1
ATOM 850 C C . TYR A 1 102 ? 12.93903 1.55132 -5.84000 1.000 39.78223 102 TYR A C 1
ATOM 851 O O . TYR A 1 102 ? 13.28471 1.65069 -7.02336 1.000 41.06888 102 TYR A O 1
ATOM 860 N N . ARG A 1 103 ? 11.99727 0.69086 -5.44411 1.000 31.78575 103 ARG A N 1
ATOM 861 C CA . ARG A 1 103 ? 11.32087 -0.16015 -6.41702 1.000 28.44586 103 ARG A CA 1
ATOM 862 C C . ARG A 1 103 ? 10.44580 0.65107 -7.36393 1.000 31.69156 103 ARG A C 1
ATOM 863 O O . ARG A 1 103 ? 10.22847 0.23825 -8.50864 1.000 36.20573 103 ARG A O 1
ATOM 871 N N . GLN A 1 104 ? 9.94336 1.80390 -6.91632 1.000 31.50966 104 GLN A N 1
ATOM 872 C CA . GLN A 1 104 ? 9.16254 2.65764 -7.80708 1.000 28.92507 104 GLN A CA 1
ATOM 873 C C . GLN A 1 104 ? 10.03994 3.29363 -8.88108 1.000 44.27307 104 GLN A C 1
ATOM 874 O O . GLN A 1 104 ? 9.60084 3.46891 -10.02352 1.000 43.21892 104 GLN A O 1
ATOM 880 N N . SER A 1 105 ? 11.28220 3.64056 -8.53872 1.000 40.83281 105 SER A N 1
ATOM 881 C CA . SER A 1 105 ? 12.12475 4.45493 -9.40705 1.000 48.26221 105 SER A CA 1
ATOM 882 C C . SER A 1 105 ? 13.16217 3.65889 -10.18961 1.000 39.77574 105 SER A C 1
ATOM 883 O O . SER A 1 105 ? 13.87467 4.24855 -11.00991 1.000 51.46703 105 SER A O 1
ATOM 886 N N . HIS A 1 106 ? 13.26459 2.35295 -9.96621 1.000 43.68392 106 HIS A N 1
ATOM 887 C CA . HIS A 1 106 ? 14.24421 1.51264 -10.63630 1.000 50.33000 106 HIS A CA 1
ATOM 888 C C . HIS A 1 106 ? 13.53903 0.40664 -11.41448 1.000 50.76851 106 HIS A C 1
ATOM 889 O O . HIS A 1 106 ? 12.32164 0.20757 -11.30935 1.000 57.51651 106 HIS A O 1
ATOM 896 N N . THR A 1 107 ? 14.33505 -0.31249 -12.20722 1.000 54.13309 107 THR A N 1
ATOM 897 C CA . THR A 1 107 ? 13.81284 -1.33473 -13.10584 1.000 57.84033 107 THR A CA 1
ATOM 898 C C . THR A 1 107 ? 13.44689 -2.59229 -12.32699 1.000 55.46581 107 THR A C 1
ATOM 899 O O . THR A 1 107 ? 13.86208 -2.77741 -11.18799 1.000 55.71668 107 THR A O 1
ATOM 903 N N . THR A 1 108 ? 12.65384 -3.46884 -12.94851 1.000 53.20167 108 THR A N 1
ATOM 904 C CA . THR A 1 108 ? 12.29492 -4.70580 -12.26248 1.000 49.78350 108 THR A CA 1
ATOM 905 C C . THR A 1 108 ? 13.50715 -5.57432 -11.99435 1.000 56.13245 108 THR A C 1
ATOM 906 O O . THR A 1 108 ? 13.54419 -6.26656 -10.97306 1.000 53.71485 108 THR A O 1
ATOM 910 N N . ALA A 1 109 ? 14.51649 -5.52504 -12.87131 1.000 52.34978 109 ALA A N 1
ATOM 911 C CA . ALA A 1 109 ? 15.70059 -6.35048 -12.67884 1.000 50.27348 109 ALA A CA 1
ATOM 912 C C . ALA A 1 109 ? 16.50847 -5.86492 -11.49213 1.000 57.81252 109 ALA A C 1
ATOM 913 O O . ALA A 1 109 ? 17.00425 -6.67381 -10.70124 1.000 50.58430 109 ALA A O 1
ATOM 915 N N . GLN A 1 110 ? 16.65412 -4.54454 -11.35531 1.000 56.30829 110 GLN A N 1
ATOM 916 C CA . GLN A 1 110 ? 17.36120 -3.99305 -10.20477 1.000 64.42126 110 GLN A CA 1
ATOM 917 C C . GLN A 1 110 ? 16.56613 -4.17614 -8.91687 1.000 59.22479 110 GLN A C 1
ATOM 918 O O . GLN A 1 110 ? 17.15391 -4.41169 -7.85404 1.000 54.28957 110 GLN A O 1
ATOM 924 N N . ALA A 1 111 ? 15.23627 -4.07851 -8.99071 1.000 56.58448 111 ALA A N 1
ATOM 925 C CA . ALA A 1 111 ? 14.41087 -4.30630 -7.81009 1.000 54.89319 111 ALA A CA 1
ATOM 926 C C . ALA A 1 111 ? 14.48648 -5.75366 -7.34241 1.000 60.83351 111 ALA A C 1
ATOM 927 O O . ALA A 1 111 ? 14.28200 -6.03041 -6.15528 1.000 60.73239 111 ALA A O 1
ATOM 929 N N . ASN A 1 112 ? 14.77864 -6.68376 -8.25181 1.000 63.10865 112 ASN A N 1
ATOM 930 C CA . ASN A 1 112 ? 14.87879 -8.09812 -7.91888 1.000 62.98092 112 ASN A CA 1
ATOM 931 C C . ASN A 1 112 ? 16.25433 -8.49823 -7.40439 1.000 64.79491 112 ASN A C 1
ATOM 932 O O . ASN A 1 112 ? 16.40818 -9.61824 -6.90495 1.000 69.70806 112 ASN A O 1
ATOM 937 N N . LEU A 1 113 ? 17.25048 -7.62500 -7.51864 1.000 65.29120 113 LEU A N 1
ATOM 938 C CA . LEU A 1 113 ? 18.57759 -7.93580 -7.01093 1.000 69.23937 113 LEU A CA 1
ATOM 939 C C . LEU A 1 113 ? 18.56060 -8.03650 -5.48999 1.000 71.97366 113 LEU A C 1
ATOM 940 O O . LEU A 1 113 ? 17.78722 -7.35927 -4.80705 1.000 70.14610 113 LEU A O 1
ATOM 945 N N . LEU A 1 114 ? 19.42441 -8.90272 -4.96125 1.000 83.33602 114 LEU A N 1
ATOM 946 C CA . LEU A 1 114 ? 19.63052 -8.98233 -3.52115 1.000 83.35762 114 LEU A CA 1
ATOM 947 C C . LEU A 1 114 ? 20.23111 -7.67653 -3.01871 1.000 73.34135 114 LEU A C 1
ATOM 948 O O . LEU A 1 114 ? 21.40345 -7.38431 -3.27645 1.000 72.15518 114 LEU A O 1
ATOM 953 N N . ARG A 1 115 ? 19.43421 -6.88045 -2.31429 1.000 76.24194 115 ARG A N 1
ATOM 954 C CA . ARG A 1 115 ? 19.85278 -5.57076 -1.83710 1.000 74.51057 115 ARG A CA 1
ATOM 955 C C . ARG A 1 115 ? 20.10431 -5.62244 -0.33921 1.000 69.42613 115 ARG A C 1
ATOM 956 O O . ARG A 1 115 ? 19.24086 -6.06331 0.42653 1.000 70.02158 115 ARG A O 1
ATOM 964 N N . LYS A 1 116 ? 21.28429 -5.17327 0.07116 1.000 77.14621 116 LYS A N 1
ATOM 965 C CA . LYS A 1 116 ? 21.54342 -4.96152 1.48260 1.000 78.02329 116 LYS A CA 1
ATOM 966 C C . LYS A 1 116 ? 20.68844 -3.80549 1.99743 1.000 77.04241 116 LYS A C 1
ATOM 967 O O . LYS A 1 116 ? 20.19655 -2.97371 1.22796 1.000 81.36291 116 LYS A O 1
ATOM 973 N N . SER A 1 117 ? 20.49213 -3.78307 3.31646 1.000 61.17635 117 SER A N 1
ATOM 974 C CA . SER A 1 117 ? 19.78591 -2.76551 4.10596 1.000 70.36069 117 SER A CA 1
ATOM 975 C C . SER A 1 117 ? 18.27014 -2.95281 4.11994 1.000 67.68252 117 SER A C 1
ATOM 976 O O . SER A 1 117 ? 17.58652 -2.18517 4.81200 1.000 67.93771 117 SER A O 1
ATOM 979 N N . ILE A 1 118 ? 17.71802 -3.91716 3.39457 1.000 58.61008 118 ILE A N 1
ATOM 980 C CA . ILE A 1 118 ? 16.27550 -4.16726 3.50602 1.000 53.29904 118 ILE A CA 1
ATOM 981 C C . ILE A 1 118 ? 15.99487 -4.86246 4.83189 1.000 50.12528 118 ILE A C 1
ATOM 982 O O . ILE A 1 118 ? 16.61037 -5.90444 5.12352 1.000 48.44504 118 ILE A O 1
ATOM 987 N N . PRO A 1 119 ? 15.10062 -4.33717 5.66777 1.000 42.79305 119 PRO A N 1
ATOM 988 C CA . PRO A 1 119 ? 14.76753 -5.03335 6.91660 1.000 38.17635 119 PRO A CA 1
ATOM 989 C C . PRO A 1 119 ? 14.20254 -6.41319 6.61765 1.000 40.83863 119 PRO A C 1
ATOM 990 O O . PRO A 1 119 ? 13.33129 -6.57069 5.75865 1.000 43.05476 119 PRO A O 1
ATOM 994 N N . HIS A 1 120 ? 14.72040 -7.41766 7.33109 1.000 41.12172 120 HIS A N 1
ATOM 995 C CA . HIS A 1 120 ? 14.38983 -8.80614 7.01998 1.000 45.24311 120 HIS A CA 1
ATOM 996 C C . HIS A 1 120 ? 12.88917 -9.05806 7.07886 1.000 40.55647 120 HIS A C 1
ATOM 997 O O . HIS A 1 120 ? 12.33682 -9.75037 6.21572 1.000 34.90489 120 HIS A O 1
ATOM 1004 N N . ASP A 1 121 ? 12.21356 -8.51557 8.09533 1.000 38.07398 121 ASP A N 1
ATOM 1005 C CA . ASP A 1 121 ? 10.78177 -8.76100 8.23785 1.000 32.52050 121 ASP A CA 1
ATOM 1006 C C . ASP A 1 121 ? 9.99622 -8.14063 7.08899 1.000 25.95734 121 ASP A C 1
ATOM 1007 O O . ASP A 1 121 ? 8.99992 -8.71295 6.63267 1.000 27.06946 121 ASP A O 1
ATOM 1012 N N . PHE A 1 122 ? 10.42960 -6.97473 6.60398 1.000 24.16619 122 PHE A N 1
ATOM 1013 C CA . PHE A 1 122 ? 9.74102 -6.35028 5.47888 1.000 24.90121 122 PHE A CA 1
ATOM 1014 C C . PHE A 1 122 ? 10.03886 -7.08109 4.17606 1.000 33.69902 122 PHE A C 1
ATOM 1015 O O . PHE A 1 122 ? 9.16678 -7.18915 3.30522 1.000 22.53524 122 PHE A O 1
ATOM 1023 N N . ALA A 1 123 ? 11.26683 -7.58316 4.02123 1.000 31.00779 123 ALA A N 1
ATOM 1024 C CA . ALA A 1 123 ? 11.59969 -8.35606 2.82979 1.000 36.38955 123 ALA A CA 1
ATOM 1025 C C . ALA A 1 123 ? 10.75424 -9.61841 2.74617 1.000 27.62351 123 ALA A C 1
A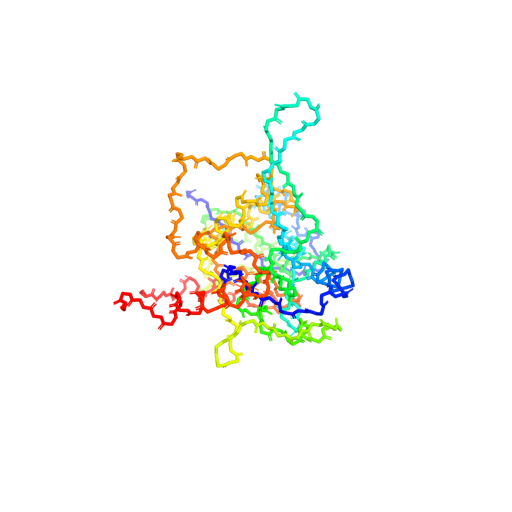TOM 1026 O O . ALA A 1 123 ? 10.29768 -10.00060 1.66238 1.000 29.11688 123 ALA A O 1
ATOM 1028 N N . GLU A 1 124 ? 10.51961 -10.27015 3.88565 1.000 21.42888 124 GLU A N 1
ATOM 1029 C CA . GLU A 1 124 ? 9.72525 -11.49149 3.88109 1.000 22.51573 124 GLU A CA 1
ATOM 1030 C C . GLU A 1 124 ? 8.25429 -11.20131 3.60453 1.000 30.79287 124 GLU A C 1
ATOM 1031 O O . GLU A 1 124 ? 7.56040 -12.03698 3.01378 1.000 27.08513 124 GLU A O 1
ATOM 1037 N N . ILE A 1 125 ? 7.76528 -10.02922 4.01755 1.000 28.24970 125 ILE A N 1
ATOM 1038 C CA . ILE A 1 125 ? 6.40197 -9.62594 3.68435 1.000 23.11331 125 ILE A CA 1
ATOM 1039 C C . ILE A 1 125 ? 6.24897 -9.44430 2.18006 1.000 26.59617 125 ILE A C 1
ATOM 1040 O O . ILE A 1 125 ? 5.25282 -9.87769 1.58883 1.000 23.91308 125 ILE A O 1
ATOM 1045 N N . LEU A 1 126 ? 7.22948 -8.80220 1.53578 1.000 24.73510 126 LEU A N 1
ATOM 1046 C CA . LEU A 1 126 ? 7.17138 -8.61127 0.09036 1.000 27.25024 126 LEU A CA 1
ATOM 1047 C C . LEU A 1 126 ? 7.13843 -9.93349 -0.66312 1.000 27.57582 126 LEU A C 1
ATOM 1048 O O . LEU A 1 126 ? 6.63474 -9.98147 -1.79219 1.000 27.88980 126 LEU A O 1
ATOM 1053 N N . LEU A 1 127 ? 7.66065 -11.00215 -0.06765 1.000 25.39660 127 LEU A N 1
ATOM 1054 C CA . LEU A 1 127 ? 7.66858 -12.31983 -0.68643 1.000 25.87054 127 LEU A CA 1
ATOM 1055 C C . LEU A 1 127 ? 6.39168 -13.11069 -0.43649 1.000 27.25104 127 LEU A C 1
ATOM 1056 O O . LEU A 1 127 ? 6.26657 -14.22562 -0.95201 1.000 25.32621 127 LEU A O 1
ATOM 1061 N N . MET A 1 128 ? 5.44727 -12.57728 0.33578 1.000 24.23951 128 MET A N 1
ATOM 1062 C CA . MET A 1 128 ? 4.25565 -13.34436 0.67345 1.000 23.94465 128 MET A CA 1
ATOM 1063 C C . MET A 1 128 ? 3.39512 -13.58911 -0.56044 1.000 26.26028 128 MET A C 1
ATOM 1064 O O . MET A 1 128 ? 3.24487 -12.71766 -1.42245 1.000 25.69052 128 MET A O 1
ATOM 1069 N N . ASP A 1 129 ? 2.81921 -14.79067 -0.62634 1.000 26.99072 129 ASP A N 1
ATOM 1070 C CA . ASP A 1 129 ? 2.09318 -15.23562 -1.81248 1.000 25.28365 129 ASP A CA 1
ATOM 1071 C C . ASP A 1 129 ? 0.74703 -14.52800 -1.94017 1.000 24.79982 129 ASP A C 1
ATOM 1072 O O . ASP A 1 129 ? 0.48941 -13.83001 -2.92840 1.000 25.34176 129 ASP A O 1
ATOM 1077 N N . ASN A 1 130 ? -0.12311 -14.69835 -0.94771 1.000 25.96420 130 ASN A N 1
ATOM 1078 C CA . ASN A 1 130 ? -1.49085 -14.19268 -1.04193 1.000 29.66268 130 ASN A CA 1
ATOM 1079 C C . ASN A 1 130 ? -1.52248 -12.68328 -0.81146 1.000 25.87866 130 ASN A C 1
ATOM 1080 O O . ASN A 1 130 ? -0.96054 -12.19951 0.17804 1.000 28.26834 130 ASN A O 1
ATOM 1085 N N . PRO A 1 131 ? -2.16767 -11.91213 -1.69114 1.000 26.31058 131 PRO A N 1
ATOM 1086 C CA . PRO A 1 131 ? -2.12811 -10.44593 -1.53845 1.000 26.00508 131 PRO A CA 1
ATOM 1087 C C . PRO A 1 131 ? -2.84951 -9.93304 -0.30304 1.000 27.18142 131 PRO A C 1
ATOM 1088 O O . PRO A 1 131 ? -2.37601 -8.97834 0.32589 1.000 20.28649 131 PRO A O 1
ATOM 1092 N N . GLN A 1 132 ? -3.98541 -10.53231 0.06536 1.000 24.20652 132 GLN A N 1
ATOM 1093 C CA . GLN A 1 132 ? -4.71338 -10.05560 1.23852 1.000 26.61809 132 GLN A CA 1
ATOM 1094 C C . GLN A 1 132 ? -3.97847 -10.40418 2.52727 1.000 29.21285 132 GLN A C 1
ATOM 1095 O O . GLN A 1 132 ? -3.94557 -9.60062 3.46793 1.000 25.69544 132 GLN A O 1
ATOM 1101 N N . GLN A 1 133 ? -3.39312 -11.60079 2.60015 1.000 23.16498 133 GLN A N 1
ATOM 1102 C CA . GLN A 1 133 ? -2.56189 -11.91973 3.75526 1.000 28.96481 133 GLN A CA 1
ATOM 1103 C C . GLN A 1 133 ? -1.32447 -11.03468 3.79887 1.000 21.75751 133 GLN A C 1
ATOM 1104 O O . GLN A 1 133 ? -0.85328 -10.67840 4.88570 1.000 22.49280 133 GLN A O 1
ATOM 1110 N N . ARG A 1 134 ? -0.80258 -10.65915 2.62861 1.000 24.99173 134 ARG A N 1
ATOM 1111 C CA . ARG A 1 134 ? 0.34437 -9.76022 2.56584 1.000 25.83742 134 ARG A CA 1
ATOM 1112 C C . ARG A 1 134 ? -0.00006 -8.38651 3.13320 1.000 22.02883 134 ARG A C 1
ATOM 1113 O O . ARG A 1 134 ? 0.80559 -7.78448 3.85219 1.000 23.46154 134 ARG A O 1
ATOM 1121 N N . SER A 1 135 ? -1.19731 -7.87833 2.82875 1.000 22.85369 135 SER A N 1
ATOM 1122 C CA . SER A 1 135 ? -1.62713 -6.59865 3.38728 1.000 21.84307 135 SER A CA 1
ATOM 1123 C C . SER A 1 135 ? -1.71737 -6.66211 4.90742 1.000 25.25032 135 SER A C 1
ATOM 1124 O O . SER A 1 135 ? -1.25432 -5.75500 5.60712 1.000 23.43063 135 SER A O 1
ATOM 1127 N N . MET A 1 136 ? -2.32525 -7.72574 5.43710 1.000 25.11961 136 MET A N 1
ATOM 1128 C CA . MET A 1 136 ? -2.52277 -7.81699 6.88058 1.000 23.63618 136 MET A CA 1
ATOM 1129 C C . MET A 1 136 ? -1.19339 -7.90284 7.61630 1.000 21.75194 136 MET A C 1
ATOM 1130 O O . MET A 1 136 ? -1.03589 -7.32418 8.69799 1.000 23.12685 136 MET A O 1
ATOM 1135 N N . ALA A 1 137 ? -0.22384 -8.62480 7.05093 1.000 23.30578 137 ALA A N 1
ATOM 1136 C CA . ALA A 1 137 ? 1.08808 -8.69255 7.68309 1.000 21.13836 137 ALA A CA 1
ATOM 1137 C C . ALA A 1 137 ? 1.79147 -7.34333 7.62377 1.000 24.51134 137 ALA A C 1
ATOM 1138 O O . ALA A 1 137 ? 2.47069 -6.94936 8.57879 1.000 23.12212 137 ALA A O 1
ATOM 1140 N N . PHE A 1 138 ? 1.62062 -6.60861 6.52166 1.000 19.99247 138 PHE A N 1
ATOM 1141 C CA . PHE A 1 138 ? 2.25073 -5.29794 6.40912 1.000 19.66739 138 PHE A CA 1
ATOM 1142 C C . PHE A 1 138 ? 1.68570 -4.31950 7.43470 1.000 19.79449 138 PHE A C 1
ATOM 1143 O O . PHE A 1 138 ? 2.43969 -3.58213 8.07764 1.000 24.03617 138 PHE A O 1
ATOM 1151 N N . ILE A 1 139 ? 0.35896 -4.29280 7.59549 1.000 22.91458 139 ILE A N 1
ATOM 1152 C CA . ILE A 1 139 ? -0.25789 -3.39026 8.56960 1.000 21.61820 139 ILE A CA 1
ATOM 1153 C C . ILE A 1 139 ? 0.22540 -3.72080 9.97447 1.000 22.85875 139 ILE A C 1
ATOM 1154 O O . ILE A 1 139 ? 0.54309 -2.82978 10.77404 1.000 28.91109 139 ILE A O 1
ATOM 1159 N N . HIS A 1 140 ? 0.27190 -5.01237 10.29991 1.000 20.14899 140 HIS A N 1
ATOM 1160 C CA . HIS A 1 140 ? 0.76677 -5.43229 11.60512 1.000 26.60529 140 HIS A CA 1
ATOM 1161 C C . HIS A 1 140 ? 2.22652 -5.04027 11.78615 1.000 29.52688 140 HIS A C 1
ATOM 1162 O O . HIS A 1 140 ? 2.65262 -4.67320 12.88876 1.000 24.45277 140 HIS A O 1
ATOM 1169 N N . TYR A 1 141 ? 3.00322 -5.09647 10.70519 1.000 24.75594 141 TYR A N 1
ATOM 1170 C CA . TYR A 1 141 ? 4.42779 -4.80576 10.79426 1.000 21.66101 141 TYR A CA 1
ATOM 1171 C C . TYR A 1 141 ? 4.67482 -3.32554 11.06276 1.000 27.05172 141 TYR A C 1
ATOM 1172 O O . TYR A 1 141 ? 5.42342 -2.96984 11.98097 1.000 26.18353 141 TYR A O 1
ATOM 1181 N N . ILE A 1 142 ? 4.05389 -2.44162 10.27573 1.000 21.98510 142 ILE A N 1
ATOM 1182 C CA . ILE A 1 142 ? 4.27208 -1.01665 10.49459 1.000 24.52281 142 ILE A CA 1
ATOM 1183 C C . ILE A 1 142 ? 3.64608 -0.56153 11.80686 1.000 23.84481 142 ILE A C 1
ATOM 1184 O O . ILE A 1 142 ? 4.10478 0.42062 12.40186 1.000 26.95112 142 ILE A O 1
ATOM 1189 N N . THR A 1 143 ? 2.61822 -1.26178 12.28926 1.000 22.74987 143 THR A N 1
ATOM 1190 C CA . THR A 1 143 ? 2.08556 -0.96007 13.61461 1.000 23.65817 143 THR A CA 1
ATOM 1191 C C . THR A 1 143 ? 3.07158 -1.37925 14.69808 1.000 25.62123 143 THR A C 1
ATOM 1192 O O . THR A 1 143 ? 3.31095 -0.63756 15.65778 1.000 28.05409 143 THR A O 1
ATOM 1196 N N . GLU A 1 144 ? 3.66786 -2.56453 14.54963 1.000 28.14024 144 GLU A N 1
ATOM 1197 C CA . GLU A 1 144 ? 4.65946 -3.02549 15.51718 1.000 26.98875 144 GLU A CA 1
ATOM 1198 C C . GLU A 1 144 ? 5.89815 -2.13520 15.51064 1.000 30.17799 144 GLU A C 1
ATOM 1199 O O . GLU A 1 144 ? 6.49067 -1.87420 16.56540 1.000 30.05452 144 GLU A O 1
ATOM 1205 N N . ARG A 1 145 ? 6.30684 -1.65965 14.33086 1.000 26.23057 145 ARG A N 1
ATOM 1206 C CA . ARG A 1 145 ? 7.43146 -0.72964 14.25713 1.000 28.13806 145 ARG A CA 1
ATOM 1207 C C . ARG A 1 145 ? 7.12327 0.58358 14.96822 1.000 30.12223 145 ARG A C 1
ATOM 1208 O O . ARG A 1 145 ? 8.03532 1.23212 15.49388 1.000 34.47043 145 ARG A O 1
ATOM 1216 N N . SER A 1 146 ? 5.85288 0.99138 14.99120 1.000 27.62314 146 SER A N 1
ATOM 1217 C CA . SER A 1 146 ? 5.46163 2.27805 15.55433 1.000 30.46623 146 SER A CA 1
ATOM 1218 C C . SER A 1 146 ? 5.26453 2.23534 17.06019 1.000 26.52619 146 SER A C 1
ATOM 1219 O O . SER A 1 146 ? 5.45512 3.25740 17.72960 1.000 32.81655 146 SER A O 1
ATOM 1222 N N . LEU A 1 147 ? 4.87708 1.08327 17.60536 1.000 25.46908 147 LEU A N 1
ATOM 1223 C CA . LEU A 1 147 ? 4.42639 0.98398 18.98623 1.000 25.54420 147 LEU A CA 1
ATOM 1224 C C . LEU A 1 147 ? 5.36484 0.18692 19.87737 1.000 27.11863 147 LEU A C 1
ATOM 1225 O O . LEU A 1 147 ? 5.13262 0.11862 21.08898 1.000 27.56784 147 LEU A O 1
ATOM 1230 N N . THR A 1 148 ? 6.39238 -0.44349 19.31348 1.000 28.35886 148 THR A N 1
ATOM 1231 C CA . THR A 1 148 ? 7.26633 -1.33897 20.05572 1.000 24.50732 148 THR A CA 1
ATOM 1232 C C . THR A 1 148 ? 8.71111 -1.08376 19.65513 1.000 29.40800 148 THR A C 1
ATOM 1233 O O . THR A 1 148 ? 8.99749 -0.45506 18.63241 1.000 29.80296 148 THR A O 1
ATOM 1237 N N . HIS A 1 149 ? 9.62584 -1.59741 20.47387 1.000 30.57902 149 HIS A N 1
ATOM 1238 C CA . HIS A 1 149 ? 11.04012 -1.63064 20.13217 1.000 42.57612 149 HIS A CA 1
ATOM 1239 C C . HIS A 1 149 ? 11.72594 -2.63481 21.04214 1.000 44.15219 149 HIS A C 1
ATOM 1240 O O . HIS A 1 149 ? 11.35089 -2.77834 22.20754 1.000 35.57202 149 HIS A O 1
ATOM 1247 N N . LYS A 1 150 ? 12.71455 -3.33543 20.49910 1.000 45.40528 150 LYS A N 1
ATOM 1248 C CA . LYS A 1 150 ? 13.54219 -4.24552 21.27283 1.000 46.56709 150 LYS A CA 1
ATOM 1249 C C . LYS A 1 150 ? 14.97441 -3.73209 21.28572 1.000 47.02595 150 LYS A C 1
ATOM 1250 O O . LYS A 1 150 ? 15.48963 -3.27411 20.26105 1.000 56.87987 150 LYS A O 1
ATOM 1256 N N . MET A 1 151 ? 15.60404 -3.79360 22.45259 1.000 42.91489 151 MET A N 1
ATOM 1257 C CA . MET A 1 151 ? 16.98050 -3.34364 22.60621 1.000 53.57327 151 MET A CA 1
ATOM 1258 C C . MET A 1 151 ? 17.93503 -4.16353 21.74304 1.000 54.78001 151 MET A C 1
ATOM 1259 O O . MET A 1 151 ? 17.70723 -5.35020 21.50461 1.000 55.45558 151 MET A O 1
ATOM 1264 N N . GLY B 1 1 ? 17.30932 -13.55438 7.31387 1.000 87.67462 1 GLY B N 1
ATOM 1265 C CA . GLY B 1 1 ? 17.75177 -14.65637 6.48130 1.000 80.13205 1 GLY B CA 1
ATOM 1266 C C . GLY B 1 1 ? 18.50192 -14.22330 5.23623 1.000 79.35693 1 GLY B C 1
ATOM 1267 O O . GLY B 1 1 ? 17.94415 -14.23843 4.13774 1.000 71.08587 1 GLY B O 1
ATOM 1268 N N . PRO B 1 2 ? 19.76992 -13.82436 5.40013 1.000 73.60313 2 PRO B N 1
ATOM 1269 C CA . PRO B 1 2 ? 20.60093 -13.52797 4.22657 1.000 63.22726 2 PRO B CA 1
ATOM 1270 C C . PRO B 1 2 ? 21.01716 -14.79832 3.50444 1.000 47.79876 2 PRO B C 1
ATOM 1271 O O . PRO B 1 2 ? 20.65927 -15.90437 3.92161 1.000 46.50414 2 PRO B O 1
ATOM 1275 N N . MET B 1 3 ? 21.78150 -14.65519 2.42912 1.000 37.38807 3 MET B N 1
ATOM 1276 C CA . MET B 1 3 ? 22.14369 -15.78899 1.59439 1.000 35.27411 3 MET B CA 1
ATOM 1277 C C . MET B 1 3 ? 23.41376 -16.45713 2.10153 1.000 31.83919 3 MET B C 1
ATOM 1278 O O . MET B 1 3 ? 24.33137 -15.79406 2.59147 1.000 29.25106 3 MET B O 1
ATOM 1283 N N . GLU B 1 4 ? 23.45193 -17.77968 1.98791 1.000 25.43456 4 GLU B N 1
ATOM 1284 C CA . GLU B 1 4 ? 24.67417 -18.54525 2.15677 1.000 22.01479 4 GLU B CA 1
ATOM 1285 C C . GLU B 1 4 ? 24.83402 -19.46032 0.95324 1.000 21.92558 4 GLU B C 1
ATOM 1286 O O . GLU B 1 4 ? 23.88543 -19.70790 0.20497 1.000 23.70604 4 GLU B O 1
ATOM 1292 N N . TRP B 1 5 ? 26.05135 -19.95116 0.76824 1.000 18.24297 5 TRP B N 1
ATOM 1293 C CA . TRP B 1 5 ? 26.34583 -20.93971 -0.25517 1.000 21.76299 5 TRP B CA 1
ATOM 1294 C C . TRP B 1 5 ? 26.43201 -22.31800 0.38250 1.000 20.69413 5 TRP B C 1
ATOM 1295 O O . TRP B 1 5 ? 26.98371 -22.47525 1.47676 1.000 21.01103 5 TRP B O 1
ATOM 1306 N N . TYR B 1 6 ? 25.87712 -23.30872 -0.30813 1.000 19.37190 6 TYR B N 1
ATOM 1307 C CA . TYR B 1 6 ? 25.83567 -24.68250 0.16170 1.000 20.43421 6 TYR B CA 1
ATOM 1308 C C . TYR B 1 6 ? 26.34363 -25.60056 -0.94018 1.000 22.02189 6 TYR B C 1
ATOM 1309 O O . TYR B 1 6 ? 26.48083 -25.20023 -2.09860 1.000 23.36302 6 TYR B O 1
ATOM 1318 N N . VAL B 1 7 ? 26.62821 -26.84346 -0.56842 1.000 19.41048 7 VAL B N 1
ATOM 1319 C CA . VAL B 1 7 ? 27.19468 -27.82316 -1.48677 1.000 20.91264 7 VAL B CA 1
ATOM 1320 C C . VAL B 1 7 ? 26.17070 -28.93020 -1.67837 1.000 20.78414 7 VAL B C 1
ATOM 1321 O O . VAL B 1 7 ? 25.79846 -29.61621 -0.71899 1.000 20.02862 7 VAL B O 1
ATOM 1325 N N . LEU B 1 8 ? 25.70682 -29.09342 -2.91221 1.000 20.91024 8 LEU B N 1
ATOM 1326 C CA . LEU B 1 8 ? 24.69024 -30.07777 -3.25244 1.000 17.18771 8 LEU B CA 1
ATOM 1327 C C . LEU B 1 8 ? 25.34602 -31.23861 -3.98230 1.000 21.70514 8 LEU B C 1
ATOM 1328 O O . LEU B 1 8 ? 26.10894 -31.02728 -4.93150 1.000 21.80148 8 LEU B O 1
ATOM 1333 N N . GLN B 1 9 ? 25.05033 -32.45793 -3.54160 1.000 18.54932 9 GLN B N 1
ATOM 1334 C CA . GLN B 1 9 ? 25.58349 -33.65125 -4.18239 1.000 17.62358 9 GLN B CA 1
ATOM 1335 C C . GLN B 1 9 ? 24.57860 -34.17610 -5.19862 1.000 20.32193 9 GLN B C 1
ATOM 1336 O O . GLN B 1 9 ? 23.37581 -34.23745 -4.92012 1.000 19.29568 9 GLN B O 1
ATOM 1342 N N . PHE B 1 10 ? 25.07531 -34.54975 -6.37565 1.000 22.41860 10 PHE B N 1
ATOM 1343 C CA . PHE B 1 10 ? 24.23288 -35.02469 -7.46154 1.000 18.72360 10 PHE B CA 1
ATOM 1344 C C . PHE B 1 10 ? 25.00379 -36.05177 -8.27966 1.000 24.98654 10 PHE B C 1
ATOM 1345 O O . PHE B 1 10 ? 26.23266 -36.14444 -8.20547 1.000 23.57355 10 PHE B O 1
ATOM 1353 N N . THR B 1 11 ? 24.26786 -36.81685 -9.08324 1.000 23.41451 11 THR B N 1
ATOM 1354 C CA . THR B 1 11 ? 24.87355 -37.83392 -9.93524 1.000 27.40133 11 THR B CA 1
ATOM 1355 C C . THR B 1 11 ? 25.59595 -37.16080 -11.09712 1.000 23.41432 11 THR B C 1
ATOM 1356 O O . THR B 1 11 ? 24.96889 -36.46981 -11.90874 1.000 19.69880 11 THR B O 1
ATOM 1360 N N . THR B 1 12 ? 26.90937 -37.39228 -11.18469 1.000 27.20878 12 THR B N 1
ATOM 1361 C CA . THR B 1 12 ? 27.77063 -36.61859 -12.07856 1.000 35.92836 12 THR B CA 1
ATOM 1362 C C . THR B 1 12 ? 27.30358 -36.69294 -13.52764 1.000 29.15613 12 THR B C 1
ATOM 1363 O O . THR B 1 12 ? 27.26795 -35.67647 -14.23154 1.000 30.05556 12 THR B O 1
ATOM 1367 N N . THR B 1 13 ? 26.93902 -37.88993 -13.99358 1.000 26.01876 13 THR B N 1
ATOM 1368 C CA . THR B 1 13 ? 26.59266 -38.06292 -15.40120 1.000 27.16383 13 THR B CA 1
ATOM 1369 C C . THR B 1 13 ? 25.28194 -37.38271 -15.77259 1.000 31.27519 13 THR B C 1
ATOM 1370 O O . THR B 1 13 ? 25.01950 -37.18079 -16.96333 1.000 24.99831 13 THR B O 1
ATOM 1374 N N . ARG B 1 14 ? 24.45497 -37.02381 -14.79056 1.000 25.54724 14 ARG B N 1
ATOM 1375 C CA . ARG B 1 14 ? 23.16326 -36.40267 -15.05202 1.000 25.79708 14 ARG B CA 1
ATOM 1376 C C . ARG B 1 14 ? 23.18067 -34.90029 -14.78770 1.000 23.32446 14 ARG B C 1
ATOM 1377 O O . ARG B 1 14 ? 22.12681 -34.30971 -14.52818 1.000 23.35897 14 ARG B O 1
ATOM 1385 N N . PHE B 1 15 ? 24.36050 -34.27095 -14.85711 1.000 19.52713 15 PHE B N 1
ATOM 1386 C CA . PHE B 1 15 ? 24.48178 -32.86012 -14.48950 1.000 20.90935 15 PHE B CA 1
ATOM 1387 C C . PHE B 1 15 ? 23.53223 -31.98140 -15.29478 1.000 20.58215 15 PHE B C 1
ATOM 1388 O O . PHE B 1 15 ? 22.97063 -31.01644 -14.76371 1.000 18.92023 15 PHE B O 1
ATOM 1396 N N . ALA B 1 16 ? 23.33694 -32.29888 -16.57724 1.000 21.31344 16 ALA B N 1
ATOM 1397 C CA . ALA B 1 16 ? 22.60371 -31.39232 -17.45498 1.000 21.59836 16 ALA B CA 1
ATOM 1398 C C . ALA B 1 16 ? 21.15101 -31.25054 -17.01350 1.000 22.08802 16 ALA B C 1
ATOM 1399 O O . ALA B 1 16 ? 20.62402 -30.13532 -16.92453 1.000 24.43553 16 ALA B O 1
ATOM 1401 N N . ALA B 1 17 ? 20.48814 -32.37405 -16.72497 1.000 22.62843 17 ALA B N 1
ATOM 1402 C CA . ALA B 1 17 ? 19.10793 -32.31828 -16.24964 1.000 20.65048 17 ALA B CA 1
ATOM 1403 C C . ALA B 1 17 ? 19.02806 -31.74344 -14.84138 1.000 20.91818 17 ALA B C 1
ATOM 1404 O O . ALA B 1 17 ? 18.07337 -31.03038 -14.50877 1.000 21.29511 17 ALA B O 1
ATOM 1406 N N . VAL B 1 18 ? 20.01061 -32.05372 -13.99460 1.000 18.58695 18 VAL B N 1
ATOM 1407 C CA . VAL B 1 18 ? 20.00037 -31.52549 -12.63259 1.000 21.81037 18 VAL B CA 1
ATOM 1408 C C . VAL B 1 18 ? 20.11451 -30.00714 -12.65874 1.000 20.13330 18 VAL B C 1
ATOM 1409 O O . VAL B 1 18 ? 19.31070 -29.29549 -12.04405 1.000 22.50748 18 VAL B O 1
ATOM 1413 N N . PHE B 1 19 ? 21.10226 -29.48928 -13.39504 1.000 19.82119 19 PHE B N 1
ATOM 1414 C CA . PHE B 1 19 ? 21.30486 -28.04415 -13.45846 1.000 17.57405 19 PHE B CA 1
ATOM 1415 C C . PHE B 1 19 ? 20.11738 -27.34669 -14.11133 1.000 20.28141 19 PHE B C 1
ATOM 1416 O O . PHE B 1 19 ? 19.73731 -26.24296 -13.70182 1.000 21.00455 19 PHE B O 1
ATOM 1424 N N . ALA B 1 20 ? 19.52398 -27.96820 -15.13412 1.000 18.64402 20 ALA B N 1
ATOM 1425 C CA . ALA B 1 20 ? 18.35639 -27.37075 -15.77536 1.000 21.54854 20 ALA B CA 1
ATOM 1426 C C . ALA B 1 20 ? 17.18642 -27.27400 -14.80376 1.000 22.44531 20 ALA B C 1
ATOM 1427 O O . ALA B 1 20 ? 16.46036 -26.27379 -14.79070 1.000 24.77334 20 ALA B O 1
ATOM 1429 N N . HIS B 1 21 ? 16.99771 -28.30082 -13.97180 1.000 21.35248 21 HIS B N 1
ATOM 1430 C CA . HIS B 1 21 ? 15.91271 -28.28357 -12.99558 1.000 21.31254 21 HIS B CA 1
ATOM 1431 C C . HIS B 1 21 ? 16.15437 -27.23452 -11.91471 1.000 26.02498 21 HIS B C 1
ATOM 1432 O O . HIS B 1 21 ? 15.22439 -26.52920 -11.50612 1.000 21.42456 21 HIS B O 1
ATOM 1439 N N . LEU B 1 22 ? 17.39415 -27.11795 -11.43460 1.000 20.37162 22 LEU B N 1
ATOM 1440 C CA . LEU B 1 22 ? 17.70367 -26.07399 -10.46394 1.000 24.37498 22 LEU B CA 1
ATOM 1441 C C . LEU B 1 22 ? 17.55199 -24.68865 -11.07302 1.000 25.48299 22 LEU B C 1
ATOM 1442 O O . LEU B 1 22 ? 17.19236 -23.73633 -10.37065 1.000 23.25760 22 LEU B O 1
ATOM 1447 N N . GLU B 1 23 ? 17.81516 -24.55944 -12.37522 1.000 19.10444 23 GLU B N 1
ATOM 1448 C CA . GLU B 1 23 ? 17.63687 -23.27875 -13.04949 1.000 18.48071 23 GLU B CA 1
ATOM 1449 C C . GLU B 1 23 ? 16.16101 -22.90282 -13.13624 1.000 24.70188 23 GLU B C 1
ATOM 1450 O O . GLU B 1 23 ? 15.80266 -21.73206 -12.96354 1.000 24.28754 23 GLU B O 1
ATOM 1456 N N . ARG B 1 24 ? 15.28825 -23.88178 -13.39158 1.000 25.65246 24 ARG B N 1
ATOM 1457 C CA . ARG B 1 24 ? 13.85411 -23.60514 -13.39825 1.000 24.45647 24 ARG B CA 1
ATOM 1458 C C . ARG B 1 24 ? 13.37202 -23.16025 -12.02379 1.000 28.18555 24 ARG B C 1
ATOM 1459 O O . ARG B 1 24 ? 12.45658 -22.33639 -11.91610 1.000 29.30494 24 ARG B O 1
ATOM 1467 N N . LEU B 1 25 ? 13.97638 -23.69267 -10.96023 1.000 24.81508 25 LEU B N 1
ATOM 1468 C CA . LEU B 1 25 ? 13.65912 -23.24579 -9.60985 1.000 26.20886 25 LEU B CA 1
ATOM 1469 C C . LEU B 1 25 ? 14.31315 -21.91337 -9.26790 1.000 24.21874 25 LEU B C 1
ATOM 1470 O O . LEU B 1 25 ? 14.11529 -21.41570 -8.15271 1.000 28.10439 25 LEU B O 1
ATOM 1475 N N . ASN B 1 26 ? 15.09188 -21.35107 -10.19700 1.000 28.68008 26 ASN B N 1
ATOM 1476 C CA . ASN B 1 26 ? 15.62281 -19.99001 -10.12438 1.000 26.03248 26 ASN B CA 1
ATOM 1477 C C . ASN B 1 26 ? 16.70180 -19.83476 -9.05516 1.000 24.72659 26 ASN B C 1
ATOM 1478 O O . ASN B 1 26 ? 16.87840 -18.75131 -8.49374 1.000 28.73915 26 ASN B O 1
ATOM 1483 N N . PHE B 1 27 ? 17.44359 -20.90049 -8.77450 1.000 18.18136 27 PHE B N 1
ATOM 1484 C CA . PHE B 1 27 ? 18.57282 -20.81065 -7.86113 1.000 22.94937 27 PHE B CA 1
ATOM 1485 C C . PHE B 1 27 ? 19.78853 -20.22444 -8.56614 1.000 22.70126 27 PHE B C 1
ATOM 1486 O O . PHE B 1 27 ? 20.02143 -20.47968 -9.75152 1.000 22.97427 27 PHE B O 1
ATOM 1494 N N . SER B 1 28 ? 20.55403 -19.42035 -7.83273 1.000 20.92000 28 SER B N 1
ATOM 1495 C CA . SER B 1 28 ? 21.90453 -19.07325 -8.24859 1.000 20.75265 28 SER B CA 1
ATOM 1496 C C . SER B 1 28 ? 22.83006 -20.23605 -7.91451 1.000 21.55481 28 SER B C 1
ATOM 1497 O O . SER B 1 28 ? 22.81084 -20.74728 -6.79096 1.000 22.15180 28 SER B O 1
ATOM 1500 N N . TYR B 1 29 ? 23.62998 -20.66328 -8.88810 1.000 18.96998 29 TYR B N 1
ATOM 1501 C CA . TYR B 1 29 ? 24.53060 -21.78480 -8.66001 1.000 16.99501 29 TYR B CA 1
ATOM 1502 C C . TYR B 1 29 ? 25.66543 -21.72902 -9.66869 1.000 19.29920 29 TYR B C 1
ATOM 1503 O O . TYR B 1 29 ? 25.57244 -21.05912 -10.69890 1.000 21.86124 29 TYR B O 1
ATOM 1512 N N . PHE B 1 30 ? 26.74093 -22.44974 -9.35864 1.000 20.52323 30 PHE B N 1
ATOM 1513 C CA . PHE B 1 30 ? 27.81646 -22.64532 -10.31705 1.000 17.96225 30 PHE B CA 1
ATOM 1514 C C . PHE B 1 30 ? 28.53259 -23.94619 -9.99284 1.000 23.27050 30 PHE B C 1
ATOM 1515 O O . PHE B 1 30 ? 28.72336 -24.29067 -8.82261 1.000 19.59678 30 PHE B O 1
ATOM 1523 N N . CYS B 1 31 ? 28.89175 -24.67955 -11.04125 1.000 21.46300 31 CYS B N 1
ATOM 1524 C CA . CYS B 1 31 ? 29.69021 -25.89199 -10.91589 1.000 20.45660 31 CYS B CA 1
ATOM 1525 C C . CYS B 1 31 ? 31.08676 -25.57803 -11.42862 1.000 21.90459 31 CYS B C 1
ATOM 1526 O O . CYS B 1 31 ? 31.29374 -25.50023 -12.64957 1.000 25.77235 31 CYS B O 1
ATOM 1529 N N . PRO B 1 32 ? 32.06809 -25.36773 -10.55374 1.000 18.03554 32 PRO B N 1
ATOM 1530 C CA . PRO B 1 32 ? 33.38031 -24.91286 -11.02148 1.000 22.70215 32 PRO B CA 1
ATOM 1531 C C . PRO B 1 32 ? 34.13153 -26.00385 -11.76700 1.000 22.07268 32 PRO B C 1
ATOM 1532 O O . PRO B 1 32 ? 33.97510 -27.19826 -11.50061 1.000 22.41041 32 PRO B O 1
ATOM 1536 N N . MET B 1 33 ? 34.95269 -25.56870 -12.71750 1.000 23.10531 33 MET B N 1
ATOM 1537 C CA . MET B 1 33 ? 35.79116 -26.43966 -13.52681 1.000 28.32077 33 MET B CA 1
ATOM 1538 C C . MET B 1 33 ? 37.23314 -26.41038 -13.03380 1.000 25.68405 33 MET B C 1
ATOM 1539 O O . MET B 1 33 ? 37.65551 -25.49688 -12.32172 1.000 28.64096 33 MET B O 1
ATOM 1544 N N . GLU B 1 34 ? 37.99157 -27.42699 -13.43093 1.000 25.84752 34 GLU B N 1
ATOM 1545 C CA . GLU B 1 34 ? 39.42990 -27.39773 -13.21922 1.000 32.38232 34 GLU B CA 1
ATOM 1546 C C . GLU B 1 34 ? 40.07025 -26.36357 -14.13828 1.000 28.71731 34 GLU B C 1
ATOM 1547 O O . GLU B 1 34 ? 39.53773 -26.02971 -15.19903 1.000 25.30910 34 GLU B O 1
ATOM 1553 N N . THR B 1 35 ? 41.21897 -25.84520 -13.71400 1.000 31.76777 35 THR B N 1
ATOM 1554 C CA . THR B 1 35 ? 42.02258 -24.94796 -14.52908 1.000 35.52105 35 THR B CA 1
ATOM 1555 C C . THR B 1 35 ? 43.40551 -25.55366 -14.72555 1.000 41.50295 35 THR B C 1
ATOM 1556 O O . THR B 1 35 ? 43.81185 -26.47093 -14.00648 1.000 41.78173 35 THR B O 1
ATOM 1560 N N . GLU B 1 36 ? 44.13082 -25.02511 -15.70900 1.000 43.72304 36 GLU B N 1
ATOM 1561 C CA . GLU B 1 36 ? 45.36923 -25.64507 -16.15571 1.000 50.99177 36 GLU B CA 1
ATOM 1562 C C . GLU B 1 36 ? 46.32115 -24.58844 -16.69745 1.000 50.12171 36 GLU B C 1
ATOM 1563 O O . GLU B 1 36 ? 45.89655 -23.65235 -17.37978 1.000 44.92481 36 GLU B O 1
ATOM 1569 N N . ARG B 1 37 ? 47.60606 -24.74355 -16.37990 1.000 63.69150 37 ARG B N 1
ATOM 1570 C CA . ARG B 1 37 ? 48.66839 -23.98315 -17.02498 1.000 57.84437 37 ARG B CA 1
ATOM 1571 C C . ARG B 1 37 ? 49.19524 -24.78197 -18.20918 1.000 55.33819 37 ARG B C 1
ATOM 1572 O O . ARG B 1 37 ? 49.53751 -25.95997 -18.06576 1.000 55.06295 37 ARG B O 1
ATOM 1580 N N . TYR B 1 38 ? 49.25258 -24.14451 -19.37632 1.000 52.81424 38 TYR B N 1
ATOM 1581 C CA . TYR B 1 38 ? 49.66800 -24.81673 -20.59818 1.000 47.46868 38 TYR B CA 1
ATOM 1582 C C . TYR B 1 38 ? 50.50331 -23.86399 -21.44082 1.000 59.69169 38 TYR B C 1
ATOM 1583 O O . TYR B 1 38 ? 50.62847 -22.67428 -21.13864 1.000 53.67331 38 TYR B O 1
ATOM 1592 N N . ARG B 1 39 ? 51.07728 -24.40498 -22.51302 1.000 57.37033 39 ARG B N 1
ATOM 1593 C CA . ARG B 1 39 ? 51.88313 -23.64133 -23.45968 1.000 56.37655 39 ARG B CA 1
ATOM 1594 C C . ARG B 1 39 ? 51.13416 -23.60662 -24.78575 1.000 50.70972 39 ARG B C 1
ATOM 1595 O O . ARG B 1 39 ? 50.93771 -24.64807 -25.42057 1.000 52.68188 39 ARG B O 1
ATOM 1603 N N . ARG B 1 40 ? 50.70721 -22.41172 -25.19497 1.000 48.05902 40 ARG B N 1
ATOM 1604 C CA . ARG B 1 40 ? 49.96707 -22.26730 -26.43550 1.000 59.50412 40 ARG B CA 1
ATOM 1605 C C . ARG B 1 40 ? 50.85997 -22.63180 -27.62214 1.000 65.92701 40 ARG B C 1
ATOM 1606 O O . ARG B 1 40 ? 52.08906 -22.62325 -27.51061 1.000 64.78017 40 ARG B O 1
ATOM 1614 N N . PRO B 1 41 ? 50.26393 -22.96540 -28.77302 1.000 69.75168 41 PRO B N 1
ATOM 1615 C CA . PRO B 1 41 ? 51.08187 -23.30183 -29.95265 1.000 66.75952 41 PRO B CA 1
ATOM 1616 C C . PRO B 1 41 ? 51.97811 -22.16744 -30.43257 1.000 71.66716 41 PRO B C 1
ATOM 1617 O O . PRO B 1 41 ? 52.77623 -22.38611 -31.35366 1.000 58.70034 41 PRO B O 1
ATOM 1621 N N . ASP B 1 42 ? 51.87409 -20.97399 -29.85126 1.000 58.42535 42 ASP B N 1
ATOM 1622 C CA . ASP B 1 42 ? 52.80236 -19.88859 -30.13061 1.000 53.47085 42 ASP B CA 1
ATOM 1623 C C . ASP B 1 42 ? 53.95240 -19.83250 -29.12866 1.000 59.78147 42 ASP B C 1
ATOM 1624 O O . ASP B 1 42 ? 54.68161 -18.83555 -29.09590 1.000 53.80831 42 ASP B O 1
ATOM 1629 N N . LYS B 1 43 ? 54.11473 -20.87679 -28.31115 1.000 62.53816 43 LYS B N 1
ATOM 1630 C CA . LYS B 1 43 ? 55.16418 -21.00413 -27.30074 1.000 60.14754 43 LYS B CA 1
ATOM 1631 C C . LYS B 1 43 ? 55.03665 -19.97834 -26.17754 1.000 50.72912 43 LYS B C 1
ATOM 1632 O O . LYS B 1 43 ? 56.01217 -19.70991 -25.46881 1.000 57.78152 43 LYS B O 1
ATOM 1638 N N . ILE B 1 44 ? 53.85364 -19.39891 -25.98645 1.000 53.35470 44 ILE B N 1
ATOM 1639 C CA . ILE B 1 44 ? 53.59303 -18.48276 -24.88010 1.000 57.98845 44 ILE B CA 1
ATOM 1640 C C . ILE B 1 44 ? 52.77189 -19.21459 -23.82765 1.000 60.42808 44 ILE B C 1
ATOM 1641 O O . ILE B 1 44 ? 51.75500 -19.84372 -24.14727 1.000 55.07091 44 ILE B O 1
ATOM 1646 N N . ILE B 1 45 ? 53.21561 -19.13773 -22.57200 1.000 54.98727 45 ILE B N 1
ATOM 1647 C CA . ILE B 1 45 ? 52.49549 -19.77522 -21.47813 1.000 59.75971 45 ILE B CA 1
ATOM 1648 C C . ILE B 1 45 ? 51.18726 -19.03892 -21.22260 1.000 61.34269 45 ILE B C 1
ATOM 1649 O O . ILE B 1 45 ? 51.14017 -17.80104 -21.19901 1.000 65.04319 45 ILE B O 1
ATOM 1654 N N . SER B 1 46 ? 50.11211 -19.80243 -21.03732 1.000 57.07135 46 SER B N 1
ATOM 1655 C CA . SER B 1 46 ? 48.80498 -19.24433 -20.72691 1.000 51.53584 46 SER B CA 1
ATOM 1656 C C . SER B 1 46 ? 48.08352 -20.19810 -19.78274 1.000 59.25552 46 SER B C 1
ATOM 1657 O O . SER B 1 46 ? 48.60251 -21.25749 -19.41914 1.000 51.53259 46 SER B O 1
ATOM 1660 N N . TYR B 1 47 ? 46.87421 -19.81101 -19.38496 1.000 56.91247 47 TYR B N 1
ATOM 1661 C CA . TYR B 1 47 ? 46.04623 -20.60880 -18.49406 1.000 51.67738 47 TYR B CA 1
ATOM 1662 C C . TYR B 1 47 ? 44.67552 -20.80129 -19.12391 1.000 48.53380 47 TYR B C 1
ATOM 1663 O O . TYR B 1 47 ? 44.17253 -19.92641 -19.83450 1.000 46.49619 47 TYR B O 1
ATOM 1672 N N . ARG B 1 48 ? 44.07443 -21.95849 -18.86121 1.000 40.88747 48 ARG B N 1
ATOM 1673 C CA . ARG B 1 48 ? 42.82691 -22.31778 -19.51628 1.000 43.20493 48 ARG B CA 1
ATOM 1674 C C . ARG B 1 48 ? 42.04608 -23.28141 -18.63786 1.000 48.55929 48 ARG B C 1
ATOM 1675 O O . ARG B 1 48 ? 42.57384 -23.86687 -17.68812 1.000 32.97343 48 ARG B O 1
ATOM 1683 N N . GLU B 1 49 ? 40.77495 -23.44975 -18.98469 1.000 48.78114 49 GLU B N 1
ATOM 1684 C CA . GLU B 1 49 ? 39.93751 -24.42643 -18.31301 1.000 43.58612 49 GLU B CA 1
ATOM 1685 C C . GLU B 1 49 ? 40.34656 -25.84194 -18.70375 1.000 45.54511 49 GLU B C 1
ATOM 1686 O O . GLU B 1 49 ? 40.89091 -26.08517 -19.78502 1.000 42.96199 49 GLU B O 1
ATOM 1692 N N . ARG B 1 50 ? 40.10458 -26.77452 -17.79088 1.000 42.63019 50 ARG B N 1
ATOM 1693 C CA . ARG B 1 50 ? 39.98550 -28.18826 -18.11251 1.000 38.23144 50 ARG B CA 1
ATOM 1694 C C . ARG B 1 50 ? 38.51222 -28.54650 -18.00761 1.000 48.10172 50 ARG B C 1
ATOM 1695 O O . ARG B 1 50 ? 37.85640 -28.20346 -17.01710 1.000 41.53751 50 ARG B O 1
ATOM 1703 N N . ARG B 1 51 ? 37.98956 -29.21708 -19.02998 1.000 35.37287 51 ARG B N 1
ATOM 1704 C CA . ARG B 1 51 ? 36.55369 -29.44947 -19.10772 1.000 30.80607 51 ARG B CA 1
ATOM 1705 C C . ARG B 1 51 ? 36.14365 -30.59867 -18.19520 1.000 27.77878 51 ARG B C 1
ATOM 1706 O O . ARG B 1 51 ? 35.43454 -31.52123 -18.61034 1.000 25.56593 51 ARG B O 1
ATOM 1714 N N . LEU B 1 52 ? 36.58617 -30.52978 -16.94354 1.000 22.97231 52 LEU B N 1
ATOM 1715 C CA . LEU B 1 52 ? 36.34136 -31.49465 -15.88768 1.000 25.29449 52 LEU B CA 1
ATOM 1716 C C . LEU B 1 52 ? 35.92846 -30.75419 -14.62543 1.000 28.22245 52 LEU B C 1
ATOM 1717 O O . LEU B 1 52 ? 36.33591 -29.60691 -14.41266 1.000 24.12321 52 LEU B O 1
ATOM 1722 N N . PRO B 1 53 ? 35.11478 -31.37496 -13.77460 1.000 23.86242 53 PRO B N 1
ATOM 1723 C CA . PRO B 1 53 ? 34.66784 -30.68363 -12.55961 1.000 22.52841 53 PRO B CA 1
ATOM 1724 C C . PRO B 1 53 ? 35.78705 -30.56260 -11.53555 1.000 23.81219 53 PRO B C 1
ATOM 1725 O O . PRO B 1 53 ? 36.59039 -31.47951 -11.35071 1.000 25.43217 53 PRO B O 1
ATOM 1729 N N . LEU B 1 54 ? 35.83390 -29.40805 -10.86841 1.000 20.82207 54 LEU B N 1
ATOM 1730 C CA . LEU B 1 54 ? 36.78509 -29.22745 -9.77534 1.000 23.13778 54 LEU B CA 1
ATOM 1731 C C . LEU B 1 54 ? 36.47292 -30.16574 -8.61585 1.000 28.19834 54 LEU B C 1
ATOM 1732 O O . LEU B 1 54 ? 37.38592 -30.73140 -8.00277 1.000 27.10848 54 LEU B O 1
ATOM 1737 N N . PHE B 1 55 ? 35.18925 -30.34414 -8.30349 1.000 25.71763 55 PHE B N 1
ATOM 1738 C CA . PHE B 1 55 ? 34.73421 -31.28334 -7.27861 1.000 22.37509 55 PHE B CA 1
ATOM 1739 C C . PHE B 1 55 ? 33.65013 -32.15363 -7.89957 1.000 21.39471 55 PHE B C 1
ATOM 1740 O O . PHE B 1 55 ? 32.46440 -31.80086 -7.86216 1.000 23.82297 55 PHE B O 1
ATOM 1748 N N . PRO B 1 56 ? 34.01730 -33.29767 -8.47827 1.000 24.33871 56 PRO B N 1
ATOM 1749 C CA . PRO B 1 56 ? 33.03741 -34.09747 -9.22732 1.000 25.55259 56 PRO B CA 1
ATOM 1750 C C . PRO B 1 56 ? 31.84405 -34.50192 -8.37364 1.000 30.09499 56 PRO B C 1
ATOM 1751 O O . PRO B 1 56 ? 31.99328 -34.99534 -7.25280 1.000 25.84657 56 PRO B O 1
ATOM 1755 N N . GLY B 1 57 ? 30.64979 -34.28379 -8.92075 1.000 24.53226 57 GLY B N 1
ATOM 1756 C CA . GLY B 1 57 ? 29.41983 -34.63305 -8.24064 1.000 29.22915 57 GLY B CA 1
ATOM 1757 C C . GLY B 1 57 ? 28.94299 -33.63813 -7.20746 1.000 23.88347 57 GLY B C 1
ATOM 1758 O O . GLY B 1 57 ? 28.01650 -33.95522 -6.45155 1.000 22.96180 57 GLY B O 1
ATOM 1759 N N . TYR B 1 58 ? 29.53517 -32.44565 -7.14912 1.000 17.93572 58 TYR B N 1
ATOM 1760 C CA . TYR B 1 58 ? 29.14931 -31.43214 -6.17684 1.000 21.54745 58 TYR B CA 1
ATOM 1761 C C . TYR B 1 58 ? 28.91974 -30.09857 -6.87044 1.000 26.30990 58 TYR B C 1
ATOM 1762 O O . TYR B 1 58 ? 29.58778 -29.77117 -7.85691 1.000 22.19839 58 TYR B O 1
ATOM 1771 N N . LEU B 1 59 ? 27.97985 -29.32715 -6.32996 1.000 22.68445 59 LEU B N 1
ATOM 1772 C CA . LEU B 1 59 ? 27.49911 -28.09854 -6.94393 1.000 20.82841 59 LEU B CA 1
ATOM 1773 C C . LEU B 1 59 ? 27.34849 -27.04101 -5.86162 1.000 22.03356 59 LEU B C 1
ATOM 1774 O O . LEU B 1 59 ? 26.85678 -27.33700 -4.77007 1.000 22.21193 59 LEU B O 1
ATOM 1779 N N . PHE B 1 60 ? 27.77540 -25.81410 -6.15796 1.000 17.64734 60 PHE B N 1
ATOM 1780 C CA . PHE B 1 60 ? 27.65293 -24.70149 -5.22395 1.000 19.01223 60 PHE B CA 1
ATOM 1781 C C . PHE B 1 60 ? 26.37224 -23.93832 -5.52710 1.000 20.54677 60 PHE B C 1
ATOM 1782 O O . PHE B 1 60 ? 26.17359 -23.47944 -6.65487 1.000 21.85590 60 PHE B O 1
ATOM 1790 N N . ILE B 1 61 ? 25.50688 -23.80793 -4.52450 1.000 19.92820 61 ILE B N 1
ATOM 1791 C CA . ILE B 1 61 ? 24.18026 -23.23263 -4.70584 1.000 21.36328 61 ILE B CA 1
ATOM 1792 C C . ILE B 1 61 ? 23.89986 -22.25165 -3.57477 1.000 22.42962 61 ILE B C 1
ATOM 1793 O O . ILE B 1 61 ? 24.20356 -22.52337 -2.40720 1.000 19.77234 61 ILE B O 1
ATOM 1798 N N . GLN B 1 62 ? 23.32679 -21.10516 -3.92663 1.000 22.96813 62 GLN B N 1
ATOM 1799 C CA . GLN B 1 62 ? 23.05801 -20.03264 -2.97856 1.000 20.97756 62 GLN B CA 1
ATOM 1800 C C . GLN B 1 62 ? 21.59584 -20.08152 -2.55265 1.000 29.08357 62 GLN B C 1
ATOM 1801 O O . GLN B 1 62 ? 20.70112 -20.15485 -3.40198 1.000 21.89628 62 GLN B O 1
ATOM 1807 N N . ALA B 1 63 ? 21.35573 -20.03927 -1.24135 1.000 20.58491 63 ALA B N 1
ATOM 1808 C CA . ALA B 1 63 ? 20.00089 -20.11681 -0.71464 1.000 19.88440 63 ALA B CA 1
ATOM 1809 C C . ALA B 1 63 ? 19.93934 -19.40513 0.62758 1.000 26.42844 63 ALA B C 1
ATOM 1810 O O . ALA B 1 63 ? 20.95291 -19.24422 1.31296 1.000 23.37873 63 ALA B O 1
ATOM 1812 N N . ASP B 1 64 ? 18.73445 -18.97427 1.00133 1.000 23.68822 64 ASP B N 1
ATOM 1813 C CA . ASP B 1 64 ? 18.54000 -18.46851 2.35023 1.000 27.30235 64 ASP B CA 1
ATOM 1814 C C . ASP B 1 64 ? 18.09763 -19.61509 3.25889 1.000 26.37489 64 ASP B C 1
ATOM 1815 O O . ASP B 1 64 ? 17.87798 -20.74528 2.81357 1.000 25.02562 64 ASP B O 1
ATOM 1820 N N . PHE B 1 65 ? 17.96756 -19.32058 4.55389 1.000 27.24248 65 PHE B N 1
ATOM 1821 C CA . PHE B 1 65 ? 17.75381 -20.37725 5.53673 1.000 23.56152 65 PHE B CA 1
ATOM 1822 C C . PHE B 1 65 ? 16.41081 -21.06994 5.34593 1.000 28.46873 65 PHE B C 1
ATOM 1823 O O . PHE B 1 65 ? 16.30474 -22.27934 5.57433 1.000 29.33771 65 PHE B O 1
ATOM 1831 N N . GLU B 1 66 ? 15.37749 -20.33219 4.93439 1.000 29.50748 66 GLU B N 1
ATOM 1832 C CA . GLU B 1 66 ? 14.09364 -20.97109 4.66234 1.000 35.23438 66 GLU B CA 1
ATOM 1833 C C . GLU B 1 66 ? 14.18288 -21.88447 3.44615 1.000 31.41554 66 GLU B C 1
ATOM 1834 O O . GLU B 1 66 ? 13.66603 -23.00812 3.46611 1.000 40.37784 66 GLU B O 1
ATOM 1840 N N . GLU B 1 67 ? 14.85151 -21.41989 2.38693 1.000 29.11192 67 GLU B N 1
ATOM 1841 C CA . GLU B 1 67 ? 14.88788 -22.14963 1.12122 1.000 27.63153 67 GLU 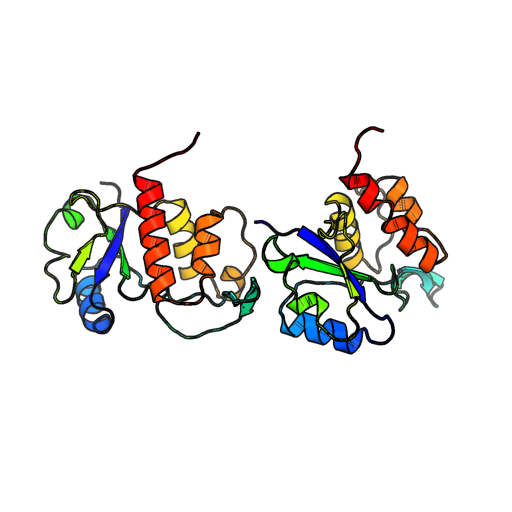B CA 1
ATOM 1842 C C . GLU B 1 67 ? 15.63784 -23.46820 1.25088 1.000 27.30828 67 GLU B C 1
ATOM 1843 O O . GLU B 1 67 ? 15.20780 -24.49550 0.71278 1.000 25.90732 67 GLU B O 1
ATOM 1849 N N . VAL B 1 68 ? 16.78020 -23.45362 1.94275 1.000 26.58940 68 VAL B N 1
ATOM 1850 C CA . VAL B 1 68 ? 17.72388 -24.55969 1.83019 1.000 23.89304 68 VAL B CA 1
ATOM 1851 C C . VAL B 1 68 ? 17.16663 -25.85077 2.40874 1.000 25.79102 68 VAL B C 1
ATOM 1852 O O . VAL B 1 68 ? 17.64736 -26.93646 2.06673 1.000 28.41486 68 VAL B O 1
ATOM 1856 N N . HIS B 1 69 ? 16.14523 -25.76924 3.25981 1.000 21.47224 69 HIS B N 1
ATOM 1857 C CA . HIS B 1 69 ? 15.53148 -26.95904 3.83294 1.000 23.63571 69 HIS B CA 1
ATOM 1858 C C . HIS B 1 69 ? 14.40586 -27.52314 2.97242 1.000 22.66896 69 HIS B C 1
ATOM 1859 O O . HIS B 1 69 ? 13.79276 -28.52163 3.36119 1.000 27.33740 69 HIS B O 1
ATOM 1866 N N . SER B 1 70 ? 14.13000 -26.92603 1.81520 1.000 21.41859 70 SER B N 1
ATOM 1867 C CA . SER B 1 70 ? 13.02426 -27.38510 0.98211 1.000 25.17296 70 SER B CA 1
ATOM 1868 C C . SER B 1 70 ? 13.29383 -28.78147 0.43574 1.000 29.08398 70 SER B C 1
ATOM 1869 O O . SER B 1 70 ? 14.31219 -29.01975 -0.22191 1.000 22.22578 70 SER B O 1
ATOM 1872 N N . THR B 1 71 ? 12.36568 -29.70464 0.69792 1.000 28.03315 71 THR B N 1
ATOM 1873 C CA . THR B 1 71 ? 12.45836 -31.04657 0.13761 1.000 28.92485 71 THR B CA 1
ATOM 1874 C C . THR B 1 71 ? 12.30293 -31.05990 -1.37769 1.000 27.36960 71 THR B C 1
ATOM 1875 O O . THR B 1 71 ? 12.58987 -32.08620 -2.00226 1.000 25.83809 71 THR B O 1
ATOM 1879 N N . THR B 1 72 ? 11.85599 -29.95390 -1.97881 1.000 24.07641 72 THR B N 1
ATOM 1880 C CA . THR B 1 72 ? 11.78666 -29.87791 -3.43345 1.000 24.57143 72 THR B CA 1
ATOM 1881 C C . THR B 1 72 ? 13.17150 -29.98065 -4.06107 1.000 31.37057 72 THR B C 1
ATOM 1882 O O . THR B 1 72 ? 13.32283 -30.57133 -5.13723 1.000 28.52164 72 THR B O 1
ATOM 1886 N N . ILE B 1 73 ? 14.19309 -29.43135 -3.40025 1.000 27.72963 73 ILE B N 1
ATOM 1887 C CA . ILE B 1 73 ? 15.54964 -29.49882 -3.93728 1.000 24.33179 73 ILE B CA 1
ATOM 1888 C C . ILE B 1 73 ? 16.02831 -30.94314 -4.00401 1.000 23.68703 73 ILE B C 1
ATOM 1889 O O . ILE B 1 73 ? 16.51255 -31.40491 -5.04330 1.000 23.05622 73 ILE B O 1
ATOM 1894 N N . THR B 1 74 ? 15.90743 -31.67772 -2.89663 1.000 19.27602 74 THR B N 1
ATOM 1895 C CA . THR B 1 74 ? 16.41013 -33.04589 -2.85578 1.000 27.05259 74 THR B CA 1
ATOM 1896 C C . THR B 1 74 ? 15.50687 -34.03662 -3.57989 1.000 27.08291 74 THR B C 1
ATOM 1897 O O . THR B 1 74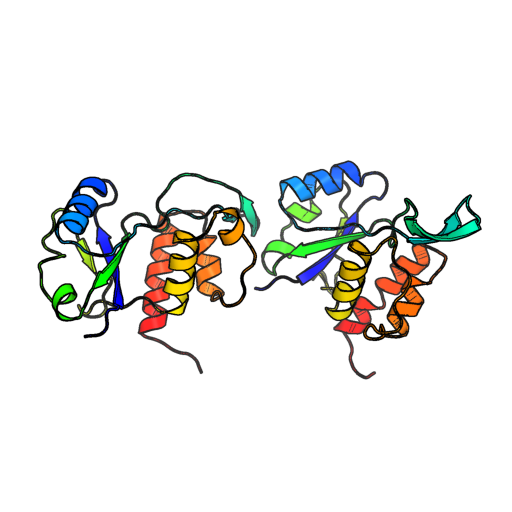 ? 15.93652 -35.16568 -3.83757 1.000 26.05320 74 THR B O 1
ATOM 1901 N N . ALA B 1 75 ? 14.27615 -33.64841 -3.91477 1.000 21.42224 75 ALA B N 1
ATOM 1902 C CA . ALA B 1 75 ? 13.41037 -34.50669 -4.71209 1.000 23.39547 75 ALA B CA 1
ATOM 1903 C C . ALA B 1 75 ? 13.72979 -34.44813 -6.20067 1.000 32.71252 75 ALA B C 1
ATOM 1904 O O . ALA B 1 75 ? 13.16752 -35.23851 -6.96917 1.000 25.68515 75 ALA B O 1
ATOM 1906 N N . ILE B 1 76 ? 14.60041 -33.53470 -6.62200 1.000 21.85862 76 ILE B N 1
ATOM 1907 C CA . ILE B 1 76 ? 15.01600 -33.48957 -8.02805 1.000 28.22462 76 ILE B CA 1
ATOM 1908 C C . ILE B 1 76 ? 15.66867 -34.81600 -8.39434 1.000 22.72233 76 ILE B C 1
ATOM 1909 O O . ILE B 1 76 ? 16.50801 -35.32418 -7.62408 1.000 22.04288 76 ILE B O 1
ATOM 1914 N N . PRO B 1 77 ? 15.31566 -35.42936 -9.52464 1.000 27.44567 77 PRO B N 1
ATOM 1915 C CA . PRO B 1 77 ? 15.96832 -36.68525 -9.91307 1.000 28.62154 77 PRO B CA 1
ATOM 1916 C C . PRO B 1 77 ? 17.47887 -36.51846 -9.99707 1.000 19.45861 77 PRO B C 1
ATOM 1917 O O . PRO B 1 77 ? 17.98327 -35.52477 -10.52470 1.000 23.41495 77 PRO B O 1
ATOM 1921 N N . TYR B 1 78 ? 18.19449 -37.50018 -9.44541 1.000 19.07635 78 TYR B N 1
ATOM 1922 C CA . TYR B 1 78 ? 19.65392 -37.59266 -9.42758 1.000 20.68312 78 TYR B CA 1
ATOM 1923 C C . TYR B 1 78 ? 20.31258 -36.55360 -8.53137 1.000 27.50437 78 TYR B C 1
ATOM 1924 O O . TYR B 1 78 ? 21.52649 -36.33675 -8.63520 1.000 27.13470 78 TYR B O 1
ATOM 1933 N N . VAL B 1 79 ? 19.55376 -35.90959 -7.65105 1.000 20.79006 79 VAL B N 1
ATOM 1934 C CA . VAL B 1 79 ? 20.10596 -35.08446 -6.58388 1.000 23.56965 79 VAL B CA 1
ATOM 1935 C C . VAL B 1 79 ? 20.06247 -35.89935 -5.30069 1.000 25.56894 79 VAL B C 1
ATOM 1936 O O . VAL B 1 79 ? 19.03846 -36.51873 -4.98594 1.000 26.14359 79 VAL B O 1
ATOM 1940 N N . GLN B 1 80 ? 21.17155 -35.91838 -4.56465 1.000 20.90402 80 GLN B N 1
ATOM 1941 C CA . GLN B 1 80 ? 21.20408 -36.68942 -3.32980 1.000 28.01810 80 GLN B CA 1
ATOM 1942 C C . GLN B 1 80 ? 20.87056 -35.82014 -2.12603 1.000 30.89158 80 GLN B C 1
ATOM 1943 O O . GLN B 1 80 ? 19.74227 -35.85230 -1.62629 1.000 40.90384 80 GLN B O 1
ATOM 1949 N N . ARG B 1 81 ? 21.83748 -35.03754 -1.65839 1.000 21.93605 81 ARG B N 1
ATOM 1950 C CA . ARG B 1 81 ? 21.67888 -34.31673 -0.40473 1.000 22.26903 81 ARG B CA 1
ATOM 1951 C C . ARG B 1 81 ? 22.60657 -33.11300 -0.40643 1.000 24.63718 81 ARG B C 1
ATOM 1952 O O . ARG B 1 81 ? 23.54563 -33.02531 -1.20049 1.000 20.08332 81 ARG B O 1
ATOM 1960 N N . PHE B 1 82 ? 22.32702 -32.18151 0.49944 1.000 19.23806 82 PHE B N 1
ATOM 1961 C CA . PHE B 1 82 ? 23.29305 -31.14960 0.83415 1.000 20.74295 82 PHE B CA 1
ATOM 1962 C C . PHE B 1 82 ? 24.35280 -31.73035 1.75522 1.000 22.32799 82 PHE B C 1
ATOM 1963 O O . PHE B 1 82 ? 24.05860 -32.58565 2.59484 1.000 25.00702 82 PHE B O 1
ATOM 1971 N N . ILE B 1 83 ? 25.59248 -31.26778 1.59538 1.000 22.00093 83 ILE B N 1
ATOM 1972 C CA . ILE B 1 83 ? 26.58728 -31.50934 2.63263 1.000 19.13384 83 ILE B CA 1
ATOM 1973 C C . ILE B 1 83 ? 26.03803 -30.93698 3.92833 1.000 22.98144 83 ILE B C 1
ATOM 1974 O O . ILE B 1 83 ? 25.63294 -29.76852 3.98109 1.000 20.35322 83 ILE B O 1
ATOM 1979 N N . SER B 1 84 ? 25.98786 -31.76281 4.97267 1.000 19.53950 84 SER B N 1
ATOM 1980 C CA . SER B 1 84 ? 25.23615 -31.41425 6.16778 1.000 22.27985 84 SER B CA 1
ATOM 1981 C C . SER B 1 84 ? 25.97953 -31.85727 7.41880 1.000 25.74516 84 SER B C 1
ATOM 1982 O O . SER B 1 84 ? 26.94104 -32.62907 7.36825 1.000 22.83963 84 SER B O 1
ATOM 1985 N N . PHE B 1 85 ? 25.50174 -31.35258 8.55394 1.000 23.05813 85 PHE B N 1
ATOM 1986 C CA . PHE B 1 85 ? 25.92748 -31.79045 9.87692 1.000 17.01118 85 PHE B CA 1
ATOM 1987 C C . PHE B 1 85 ? 24.67768 -31.98123 10.71964 1.000 21.89082 85 PHE B C 1
ATOM 1988 O O . PHE B 1 85 ? 23.92547 -31.02582 10.93665 1.000 22.55422 85 PHE B O 1
ATOM 1996 N N . GLY B 1 86 ? 24.45661 -33.20387 11.19163 1.000 22.84455 86 GLY B N 1
ATOM 1997 C CA . GLY B 1 86 ? 23.21364 -33.50408 11.88444 1.000 25.48636 86 GLY B CA 1
ATOM 1998 C C . GLY B 1 86 ? 21.99008 -33.31487 11.01566 1.000 30.68518 86 GLY B C 1
ATOM 1999 O O . GLY B 1 86 ? 20.94448 -32.86617 11.50326 1.000 29.82538 86 GLY B O 1
ATOM 2000 N N . GLY B 1 87 ? 22.09949 -33.63153 9.72698 1.000 25.22553 87 GLY B N 1
ATOM 2001 C CA . GLY B 1 87 ? 21.00100 -33.43748 8.80510 1.000 33.75687 87 GLY B CA 1
ATOM 2002 C C . GLY B 1 87 ? 20.69705 -31.99830 8.44983 1.000 36.71701 87 GLY B C 1
ATOM 2003 O O . GLY B 1 87 ? 19.73356 -31.75388 7.71517 1.000 32.01052 87 GLY B O 1
ATOM 2004 N N . GLU B 1 88 ? 21.49051 -31.02898 8.94571 1.000 25.27309 88 GLU B N 1
ATOM 2005 C CA . GLU B 1 88 ? 21.32138 -29.60107 8.68999 1.000 24.61330 88 GLU B CA 1
ATOM 2006 C C . GLU B 1 88 ? 22.35199 -29.13223 7.67379 1.000 24.41597 88 GLU B C 1
ATOM 2007 O O . GLU B 1 88 ? 23.55242 -29.35928 7.87913 1.000 22.94731 88 GLU B O 1
ATOM 2013 N N . PRO B 1 89 ? 21.93398 -28.48980 6.57953 1.000 21.76538 89 PRO B N 1
ATOM 2014 C CA . PRO B 1 89 ? 22.88903 -28.11871 5.52410 1.000 21.71739 89 PRO B CA 1
ATOM 2015 C C . PRO B 1 89 ? 24.00279 -27.22004 6.04341 1.000 22.51669 89 PRO B C 1
ATOM 2016 O O . PRO B 1 89 ? 23.77610 -26.31038 6.84294 1.000 21.99818 89 PRO B O 1
ATOM 2020 N N . LEU B 1 90 ? 25.21804 -27.48097 5.56238 1.000 19.05924 90 LEU B N 1
ATOM 2021 C CA . LEU B 1 90 ? 26.41350 -26.82114 6.06446 1.000 19.34575 90 LEU B CA 1
ATOM 2022 C C . LEU B 1 90 ? 26.84035 -25.72382 5.10700 1.000 22.59376 90 LEU B C 1
ATOM 2023 O O . LEU B 1 90 ? 27.19359 -26.02770 3.95753 1.000 21.80233 90 LEU B O 1
ATOM 2028 N N . PRO B 1 91 ? 26.83483 -24.45878 5.51583 1.000 27.23081 91 PRO B N 1
ATOM 2029 C CA . PRO B 1 91 ? 27.26673 -23.39175 4.61022 1.000 20.46960 91 PRO B CA 1
ATOM 2030 C C . PRO B 1 91 ? 28.77745 -23.3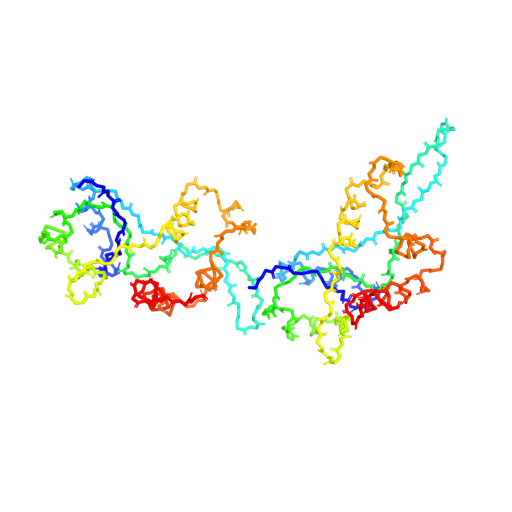6092 4.45350 1.000 23.26204 91 PRO B C 1
ATOM 2031 O O . PRO B 1 91 ? 29.53176 -23.79064 5.32973 1.000 21.33083 91 PRO B O 1
ATOM 2035 N N . VAL B 1 92 ? 29.20704 -22.84769 3.30386 1.000 22.17348 92 VAL B N 1
ATOM 2036 C CA . VAL B 1 92 ? 30.61777 -22.77033 2.93431 1.000 20.39225 92 VAL B CA 1
ATOM 2037 C C . VAL B 1 92 ? 31.19752 -21.49634 3.53775 1.000 21.61873 92 VAL B C 1
ATOM 2038 O O . VAL B 1 92 ? 30.50541 -20.46926 3.57004 1.000 20.17477 92 VAL B O 1
ATOM 2042 N N . PRO B 1 93 ? 32.43615 -21.50860 4.03452 1.000 22.89591 93 PRO B N 1
ATOM 2043 C CA . PRO B 1 93 ? 33.01289 -20.27883 4.59202 1.000 25.64172 93 PRO B CA 1
ATOM 2044 C C . PRO B 1 93 ? 33.07595 -19.16534 3.55541 1.000 27.22023 93 PRO B C 1
ATOM 2045 O O . PRO B 1 93 ? 33.18050 -19.40786 2.35126 1.000 21.35325 93 PRO B O 1
ATOM 2049 N N . GLU B 1 94 ? 33.01787 -17.92526 4.04497 1.000 28.24134 94 GLU B N 1
ATOM 2050 C CA . GLU B 1 94 ? 32.92277 -16.78021 3.14426 1.000 32.16949 94 GLU B CA 1
ATOM 2051 C C . GLU B 1 94 ? 34.21088 -16.57262 2.35509 1.000 29.00651 94 GLU B C 1
ATOM 2052 O O . GLU B 1 94 ? 34.16390 -16.23212 1.16740 1.000 30.13535 94 GLU B O 1
ATOM 2058 N N . ASP B 1 95 ? 35.37195 -16.77302 2.98622 1.000 27.51927 95 ASP B N 1
ATOM 2059 C CA . ASP B 1 95 ? 36.62074 -16.57846 2.25519 1.000 28.59995 95 ASP B CA 1
ATOM 2060 C C . ASP B 1 95 ? 36.82789 -17.66474 1.20730 1.000 27.63441 95 ASP B C 1
ATOM 2061 O O . ASP B 1 95 ? 37.41396 -17.40082 0.15129 1.000 31.91799 95 ASP B O 1
ATOM 2066 N N . VAL B 1 96 ? 36.34981 -18.88155 1.47715 1.000 25.87302 96 VAL B N 1
ATOM 2067 C CA . VAL B 1 96 ? 36.37958 -19.94045 0.47097 1.000 23.26684 96 VAL B CA 1
ATOM 2068 C C . VAL B 1 96 ? 35.53120 -19.54977 -0.73265 1.000 25.47762 96 VAL B C 1
ATOM 2069 O O . VAL B 1 96 ? 35.96517 -19.66382 -1.88591 1.000 27.37858 96 VAL B O 1
ATOM 2073 N N . MET B 1 97 ? 34.30649 -19.07931 -0.48167 1.000 21.82589 97 MET B N 1
ATOM 2074 C CA . MET B 1 97 ? 33.43704 -18.67677 -1.58260 1.000 23.50950 97 MET B CA 1
ATOM 2075 C C . MET B 1 97 ? 34.01255 -17.48472 -2.33797 1.000 29.53254 97 MET B C 1
ATOM 2076 O O . MET B 1 97 ? 33.90209 -17.41390 -3.56624 1.000 24.70734 97 MET B O 1
ATOM 2081 N N . ALA B 1 98 ? 34.62924 -16.53840 -1.62386 1.000 30.31706 98 ALA B N 1
ATOM 2082 C CA . ALA B 1 98 ? 35.25087 -15.40095 -2.29420 1.000 28.09683 98 ALA B CA 1
ATOM 2083 C C . ALA B 1 98 ? 36.30450 -15.85985 -3.29503 1.000 28.70663 98 ALA B C 1
ATOM 2084 O O . ALA B 1 98 ? 36.39179 -15.32483 -4.40602 1.000 31.39777 98 ALA B O 1
ATOM 2086 N N . GLU B 1 99 ? 37.10236 -16.86371 -2.92608 1.000 24.82068 99 GLU B N 1
ATOM 2087 C CA . GLU B 1 99 ? 38.12464 -17.36741 -3.83619 1.000 26.84809 99 GLU B CA 1
ATOM 2088 C C . GLU B 1 99 ? 37.50705 -18.10157 -5.02021 1.000 34.92541 99 GLU B C 1
ATOM 2089 O O . GLU B 1 99 ? 37.94298 -17.92094 -6.16358 1.000 31.19323 99 GLU B O 1
ATOM 2095 N N . LEU B 1 100 ? 36.49479 -18.93646 -4.77030 1.000 26.26437 100 LEU B N 1
ATOM 2096 C CA . LEU B 1 100 ? 35.87424 -19.67955 -5.86205 1.000 24.60911 100 LEU B CA 1
ATOM 2097 C C . LEU B 1 100 ? 35.13602 -18.74808 -6.81500 1.000 27.40479 100 LEU B C 1
ATOM 2098 O O . LEU B 1 100 ? 35.16269 -18.95263 -8.03405 1.000 29.05942 100 LEU B O 1
ATOM 2103 N N . LEU B 1 101 ? 34.47730 -17.71543 -6.28249 1.000 26.60049 101 LEU B N 1
ATOM 2104 C CA . LEU B 1 101 ? 33.79729 -16.75798 -7.14877 1.000 25.95803 101 LEU B CA 1
ATOM 2105 C C . LEU B 1 101 ? 34.79173 -15.94331 -7.96612 1.000 41.77906 101 LEU B C 1
ATOM 2106 O O . LEU B 1 101 ? 34.50321 -15.58617 -9.11443 1.000 35.65755 101 LEU B O 1
ATOM 2111 N N . TYR B 1 102 ? 35.96390 -15.64854 -7.39877 1.000 32.53791 102 TYR B N 1
ATOM 2112 C CA . TYR B 1 102 ? 37.01093 -14.98270 -8.16655 1.000 36.04900 102 TYR B CA 1
ATOM 2113 C C . TYR B 1 102 ? 37.53435 -15.88447 -9.27860 1.000 40.64163 102 TYR B C 1
ATOM 2114 O O . TYR B 1 102 ? 37.76887 -15.42198 -10.40145 1.000 35.33019 102 TYR B O 1
ATOM 2123 N N . ARG B 1 103 ? 37.72452 -17.17559 -8.98472 1.000 36.77704 103 ARG B N 1
ATOM 2124 C CA . ARG B 1 103 ? 38.18088 -18.11203 -10.00834 1.000 35.76435 103 ARG B CA 1
ATOM 2125 C C . ARG B 1 103 ? 37.15533 -18.27615 -11.12144 1.000 34.54777 103 ARG B C 1
ATOM 2126 O O . ARG B 1 103 ? 37.52643 -18.56853 -12.26343 1.000 40.87523 103 ARG B O 1
ATOM 2134 N N . GLN B 1 104 ? 35.86647 -18.10341 -10.81253 1.000 32.98031 104 GLN B N 1
ATOM 2135 C CA . GLN B 1 104 ? 34.84651 -18.16159 -11.85612 1.000 37.41877 104 GLN B CA 1
ATOM 2136 C C . GLN B 1 104 ? 35.08275 -17.09650 -12.91812 1.000 42.72647 104 GLN B C 1
ATOM 2137 O O . GLN B 1 104 ? 34.85577 -17.33633 -14.10962 1.000 42.75227 104 GLN B O 1
ATOM 2143 N N . SER B 1 105 ? 35.54484 -15.91697 -12.50670 1.000 43.98132 105 SER B N 1
ATOM 2144 C CA . SER B 1 105 ? 35.70413 -14.77992 -13.40236 1.000 46.96830 105 SER B CA 1
ATOM 2145 C C . SER B 1 105 ? 37.12254 -14.62224 -13.93075 1.000 44.64774 105 SER B C 1
ATOM 2146 O O . SER B 1 105 ? 37.39687 -13.64618 -14.63498 1.000 47.83460 105 SER B O 1
ATOM 2149 N N . HIS B 1 106 ? 38.03217 -15.54177 -13.60622 1.000 40.47226 106 HIS B N 1
ATOM 2150 C CA . HIS B 1 106 ? 39.43361 -15.41892 -13.99608 1.000 46.04133 106 HIS B CA 1
ATOM 2151 C C . HIS B 1 106 ? 39.99611 -16.79420 -14.36048 1.000 58.35467 106 HIS B C 1
ATOM 2152 O O . HIS B 1 106 ? 40.97472 -17.27253 -13.79398 1.000 54.71245 106 HIS B O 1
ATOM 2159 N N . THR B 1 107 ? 39.36369 -17.44098 -15.34257 1.000 61.84936 107 THR B N 1
ATOM 2160 C CA . THR B 1 107 ? 39.81033 -18.76433 -15.76607 1.000 64.19669 107 THR B CA 1
ATOM 2161 C C . THR B 1 107 ? 41.13263 -18.68668 -16.51948 1.000 66.38950 107 THR B C 1
ATOM 2162 O O . THR B 1 107 ? 41.97672 -19.58226 -16.39837 1.000 57.92945 107 THR B O 1
ATOM 2166 N N . THR B 1 108 ? 41.33057 -17.62687 -17.29931 1.000 64.93243 108 THR B N 1
ATOM 2167 C CA . THR B 1 108 ? 42.53323 -17.45958 -18.10381 1.000 70.97605 108 THR B CA 1
ATOM 2168 C C . THR B 1 108 ? 43.64065 -16.71512 -17.37057 1.000 74.00394 108 THR B C 1
ATOM 2169 O O . THR B 1 108 ? 44.72763 -16.54426 -17.93204 1.000 72.02716 108 THR B O 1
ATOM 2173 N N . ALA B 1 109 ? 43.39826 -16.27733 -16.13834 1.000 71.84695 109 ALA B N 1
ATOM 2174 C CA . ALA B 1 109 ? 44.32208 -15.40044 -15.43445 1.000 76.39200 109 ALA B CA 1
ATOM 2175 C C . ALA B 1 109 ? 45.38878 -16.19560 -14.69417 1.000 75.42583 109 ALA B C 1
ATOM 2176 O O . ALA B 1 109 ? 45.13048 -17.29097 -14.18653 1.000 66.88772 109 ALA B O 1
ATOM 2178 N N . GLN B 1 110 ? 46.59261 -15.63191 -14.64385 1.000 87.22345 110 GLN B N 1
ATOM 2179 C CA . GLN B 1 110 ? 47.65686 -16.18565 -13.82221 1.000 84.01203 110 GLN B CA 1
ATOM 2180 C C . GLN B 1 110 ? 47.40967 -15.85379 -12.35508 1.000 83.55012 110 GLN B C 1
ATOM 2181 O O . GLN B 1 110 ? 46.82370 -14.82079 -12.02023 1.000 85.85223 110 GLN B O 1
ATOM 2187 N N . ALA B 1 111 ? 47.84659 -16.75651 -11.47651 1.000 80.98776 111 ALA B N 1
ATOM 2188 C CA . ALA B 1 111 ? 47.73255 -16.54751 -10.03910 1.000 79.63260 111 ALA B CA 1
ATOM 2189 C C . ALA B 1 111 ? 48.38828 -15.23166 -9.63589 1.000 86.79728 111 ALA B C 1
ATOM 2190 O O . ALA B 1 111 ? 49.61032 -15.08125 -9.73108 1.000 86.12730 111 ALA B O 1
ATOM 2192 N N . ASN B 1 112 ? 47.57935 -14.26742 -9.20667 1.000 76.39645 112 ASN B N 1
ATOM 2193 C CA . ASN B 1 112 ? 48.08017 -12.95621 -8.81494 1.000 73.42637 112 ASN B CA 1
ATOM 2194 C C . ASN B 1 112 ? 48.67292 -13.02713 -7.41105 1.000 70.97039 112 ASN B C 1
ATOM 2195 O O . ASN B 1 112 ? 47.98753 -13.41771 -6.45886 1.000 68.05333 112 ASN B O 1
ATOM 2200 N N . LEU B 1 113 ? 49.94284 -12.63780 -7.28193 1.000 62.71695 113 LEU B N 1
ATOM 2201 C CA . LEU B 1 113 ? 50.62791 -12.64851 -5.99497 1.000 54.90655 113 LEU B CA 1
ATOM 2202 C C . LEU B 1 113 ? 50.25447 -11.46883 -5.10942 1.000 63.37181 113 LEU B C 1
ATOM 2203 O O . LEU B 1 113 ? 50.61701 -11.46291 -3.92712 1.000 64.75796 113 LEU B O 1
ATOM 2208 N N . LEU B 1 114 ? 49.53707 -10.48205 -5.63996 1.000 53.17784 114 LEU B N 1
ATOM 2209 C CA . LEU B 1 114 ? 49.18521 -9.29933 -4.87107 1.000 54.99096 114 LEU B CA 1
ATOM 2210 C C . LEU B 1 114 ? 47.80487 -9.38910 -4.23562 1.000 55.10859 114 LEU B C 1
ATOM 2211 O O . LEU B 1 114 ? 47.46792 -8.53750 -3.40624 1.000 60.90732 114 LEU B O 1
ATOM 2216 N N . ARG B 1 115 ? 47.00147 -10.38309 -4.60532 1.000 56.20276 115 ARG B N 1
ATOM 2217 C CA . ARG B 1 115 ? 45.73541 -10.61714 -3.93123 1.000 61.97067 115 ARG B CA 1
ATOM 2218 C C . ARG B 1 115 ? 45.98500 -11.25869 -2.56838 1.000 63.36977 115 ARG B C 1
ATOM 2219 O O . ARG B 1 115 ? 47.01370 -11.90077 -2.33649 1.000 55.67550 115 ARG B O 1
ATOM 2227 N N . LYS B 1 116 ? 45.03187 -11.06076 -1.65738 1.000 66.55291 116 LYS B N 1
ATOM 2228 C CA . LYS B 1 116 ? 45.11854 -11.64451 -0.32347 1.000 71.93491 116 LYS B CA 1
ATOM 2229 C C . LYS B 1 116 ? 45.35640 -13.14675 -0.40573 1.000 68.62147 116 LYS B C 1
ATOM 2230 O O . LYS B 1 116 ? 44.68266 -13.85791 -1.15702 1.000 71.29699 116 LYS B O 1
ATOM 2236 N N . SER B 1 117 ? 46.33146 -13.62216 0.36275 1.000 63.48633 117 SER B N 1
ATOM 2237 C CA . SER B 1 117 ? 46.72177 -15.02127 0.28565 1.000 65.09866 117 SER B CA 1
ATOM 2238 C C . SER B 1 117 ? 45.61253 -15.92217 0.81525 1.000 67.77550 117 SER B C 1
ATOM 2239 O O . SER B 1 117 ? 44.99931 -15.64504 1.84998 1.000 75.11224 117 SER B O 1
ATOM 2242 N N . ILE B 1 118 ? 45.35280 -17.00076 0.08466 1.000 62.57662 118 ILE B N 1
ATOM 2243 C CA . ILE B 1 118 ? 44.37390 -18.01583 0.46259 1.000 59.60512 118 ILE B CA 1
ATOM 2244 C C . ILE B 1 118 ? 44.86242 -18.70248 1.73318 1.000 48.85266 118 ILE B C 1
ATOM 2245 O O . ILE B 1 118 ? 46.08079 -18.82054 1.93260 1.000 45.53363 118 ILE B O 1
ATOM 2250 N N . PRO B 1 119 ? 43.97506 -19.13265 2.62927 1.000 40.92252 119 PRO B N 1
ATOM 2251 C CA . PRO B 1 119 ? 44.40281 -20.03920 3.70004 1.000 42.71398 119 PRO B CA 1
ATOM 2252 C C . PRO B 1 119 ? 45.17445 -21.21745 3.12592 1.000 43.05988 119 PRO B C 1
ATOM 2253 O O . PRO B 1 119 ? 44.77257 -21.81780 2.12482 1.000 46.11960 119 PRO B O 1
ATOM 2257 N N . HIS B 1 120 ? 46.30872 -21.52869 3.75953 1.000 37.83426 120 HIS B N 1
ATOM 2258 C CA . HIS B 1 120 ? 47.20304 -22.56061 3.24174 1.000 41.82622 120 HIS B CA 1
ATOM 2259 C C . HIS B 1 120 ? 46.48125 -23.88950 3.05240 1.000 45.87606 120 HIS B C 1
ATOM 2260 O O . HIS B 1 120 ? 46.67600 -24.56948 2.03733 1.000 37.94747 120 HIS B O 1
ATOM 2267 N N . ASP B 1 121 ? 45.64154 -24.27624 4.01650 1.000 40.00646 121 ASP B N 1
ATOM 2268 C CA . ASP B 1 121 ? 44.95119 -25.55848 3.91725 1.000 32.55089 121 ASP B CA 1
ATOM 2269 C C . ASP B 1 121 ? 44.03230 -25.60310 2.70111 1.000 31.41533 121 ASP B C 1
ATOM 2270 O O . ASP B 1 121 ? 43.97636 -26.61690 1.99491 1.000 35.45582 121 ASP B O 1
ATOM 2275 N N . PHE B 1 122 ? 43.31683 -24.50966 2.42887 1.000 29.52623 122 PHE B N 1
ATOM 2276 C CA . PHE B 1 122 ? 42.43290 -24.48413 1.26711 1.000 33.07138 122 PHE B CA 1
ATOM 2277 C C . PHE B 1 122 ? 43.22882 -24.45987 -0.03369 1.000 40.25638 122 PHE B C 1
ATOM 2278 O O . PHE B 1 122 ? 42.88242 -25.16272 -0.99183 1.000 32.98481 122 PHE B O 1
ATOM 2286 N N . ALA B 1 123 ? 44.30066 -23.66203 -0.08619 1.000 37.27884 123 ALA B N 1
ATOM 2287 C CA . ALA B 1 123 ? 45.12365 -23.61385 -1.29003 1.000 36.31441 123 ALA B CA 1
ATOM 2288 C C . ALA B 1 123 ? 45.71871 -24.97714 -1.61263 1.000 32.18874 123 ALA B C 1
ATOM 2289 O O . ALA B 1 123 ? 45.84998 -25.33398 -2.78828 1.000 34.82398 123 ALA B O 1
ATOM 2291 N N . GLU B 1 124 ? 46.06502 -25.75700 -0.58681 1.000 33.80056 124 GLU B N 1
ATOM 2292 C CA . GLU B 1 124 ? 46.61097 -27.08991 -0.81598 1.000 32.98237 124 GLU B CA 1
ATOM 2293 C C . GLU B 1 124 ? 45.55839 -28.02685 -1.39687 1.000 44.12881 124 GLU B C 1
ATOM 2294 O O . GLU B 1 124 ? 45.87795 -28.89832 -2.21461 1.000 37.92484 124 GLU B O 1
ATOM 2300 N N . ILE B 1 125 ? 44.29974 -27.86873 -0.98113 1.000 32.55400 125 ILE B N 1
ATOM 2301 C CA . ILE B 1 125 ? 43.22857 -28.70207 -1.51851 1.000 27.72537 125 ILE B CA 1
ATOM 2302 C C . ILE B 1 125 ? 43.01461 -28.41058 -2.99844 1.000 24.12983 125 ILE B C 1
ATOM 2303 O O . ILE B 1 125 ? 42.86278 -29.33066 -3.81006 1.000 28.35638 125 ILE B O 1
ATOM 2308 N N . LEU B 1 126 ? 43.00957 -27.12973 -3.37467 1.000 23.45379 126 LEU B N 1
ATOM 2309 C CA . LEU B 1 126 ? 42.82070 -26.75516 -4.77134 1.000 32.21846 126 LEU B CA 1
ATOM 2310 C C . LEU B 1 126 ? 43.93507 -27.27306 -5.67177 1.000 41.72552 126 LEU B C 1
ATOM 2311 O O . LEU B 1 126 ? 43.74244 -27.35480 -6.89002 1.000 43.48420 126 LEU B O 1
ATOM 2316 N N . LEU B 1 127 ? 45.09094 -27.62005 -5.10652 1.000 34.86050 127 LEU B N 1
ATOM 2317 C CA . LEU B 1 127 ? 46.20397 -28.15403 -5.87921 1.000 34.33937 127 LEU B CA 1
ATOM 2318 C C . LEU B 1 127 ? 46.20999 -29.67345 -5.95229 1.000 35.10940 127 LEU B C 1
ATOM 2319 O O . LEU B 1 127 ? 47.06152 -30.23788 -6.64717 1.000 44.93632 127 LEU B O 1
ATOM 2324 N N . MET B 1 128 ? 45.29654 -30.34652 -5.25783 1.000 31.14314 128 MET B N 1
ATOM 2325 C CA . MET B 1 128 ? 45.31742 -31.80141 -5.22912 1.000 29.06992 128 MET B CA 1
ATOM 2326 C C . MET B 1 128 ? 45.03749 -32.37093 -6.61270 1.000 38.49022 128 MET B C 1
ATOM 2327 O O . MET B 1 128 ? 44.20453 -31.85614 -7.36381 1.000 38.19856 128 MET B O 1
ATOM 2332 N N . ASP B 1 129 ? 45.74578 -33.44898 -6.94210 1.000 33.63524 129 ASP B N 1
ATOM 2333 C CA . ASP B 1 129 ? 45.72799 -33.97636 -8.29898 1.000 43.63603 129 ASP B CA 1
ATOM 2334 C C . ASP B 1 129 ? 44.56900 -34.93554 -8.53531 1.000 35.75662 129 ASP B C 1
ATOM 2335 O O . ASP B 1 129 ? 44.06748 -35.02658 -9.66104 1.000 40.92429 129 ASP B O 1
ATOM 2340 N N . ASN B 1 130 ? 44.13038 -35.64976 -7.50441 1.000 39.76703 130 ASN B N 1
ATOM 2341 C CA . ASN B 1 130 ? 43.04892 -36.61355 -7.65466 1.000 40.53617 130 ASN B CA 1
ATOM 2342 C C . ASN B 1 130 ? 41.71376 -35.93482 -7.38197 1.000 45.23511 130 ASN B C 1
ATOM 2343 O O . ASN B 1 130 ? 41.51762 -35.40087 -6.28103 1.000 33.08789 130 ASN B O 1
ATOM 2348 N N . PRO B 1 131 ? 40.77750 -35.93309 -8.33670 1.000 31.77741 131 PRO B N 1
ATOM 2349 C CA . PRO B 1 131 ? 39.51241 -35.20723 -8.12088 1.000 32.16397 131 PRO B CA 1
ATOM 2350 C C . PRO B 1 131 ? 38.68203 -35.75141 -6.97021 1.000 33.15795 131 PRO B C 1
ATOM 2351 O O . PRO B 1 131 ? 38.03966 -34.97137 -6.25491 1.000 29.15231 131 PRO B O 1
ATOM 2355 N N . GLN B 1 132 ? 38.67331 -37.07134 -6.77145 1.000 29.24953 132 GLN B N 1
ATOM 2356 C CA . GLN B 1 132 ? 37.90253 -37.65368 -5.67662 1.000 36.87323 132 GLN B CA 1
ATOM 2357 C C . GLN B 1 132 ? 38.47615 -37.24767 -4.32466 1.000 38.70955 132 GLN B C 1
ATOM 2358 O O . GLN B 1 132 ? 37.74414 -36.78310 -3.44209 1.000 31.44844 132 GLN B O 1
ATOM 2364 N N . GLN B 1 133 ? 39.78747 -37.42794 -4.14150 1.000 39.26036 133 GLN B N 1
ATOM 2365 C CA . GLN B 1 133 ? 40.43144 -36.99830 -2.90368 1.000 33.34239 133 GLN B CA 1
ATOM 2366 C C . GLN B 1 133 ? 40.26847 -35.50059 -2.69085 1.000 31.01588 133 GLN B C 1
ATOM 2367 O O . GLN B 1 133 ? 40.13167 -35.03633 -1.55248 1.000 30.01106 133 GLN B O 1
ATOM 2373 N N . ARG B 1 134 ? 40.29318 -34.72832 -3.77797 1.000 25.73864 134 ARG B N 1
ATOM 2374 C CA . ARG B 1 134 ? 40.11885 -33.28550 -3.66940 1.000 30.10601 134 ARG B CA 1
ATOM 2375 C C . ARG B 1 134 ? 38.74510 -32.94146 -3.10861 1.000 27.03714 134 ARG B C 1
ATOM 2376 O O . ARG B 1 134 ? 38.62067 -32.06942 -2.24119 1.000 28.44033 134 ARG B O 1
ATOM 2384 N N . SER B 1 135 ? 37.70264 -33.62742 -3.58349 1.000 28.59012 135 SER B N 1
ATOM 2385 C CA . SER B 1 135 ? 36.35564 -33.37075 -3.08470 1.000 24.06676 135 SER B CA 1
ATOM 2386 C C . SER B 1 135 ? 36.22406 -33.75864 -1.61808 1.000 23.39316 135 SER B C 1
ATOM 2387 O O . SER B 1 135 ? 35.64510 -33.00891 -0.82363 1.000 19.89010 135 SER B O 1
ATOM 2390 N N . MET B 1 136 ? 36.75297 -34.92540 -1.23937 1.000 24.60554 136 MET B N 1
ATOM 2391 C CA . MET B 1 136 ? 36.64274 -35.36414 0.14862 1.000 25.35067 136 MET B CA 1
ATOM 2392 C C . MET B 1 136 ? 37.40800 -34.43389 1.08183 1.000 26.53444 136 MET B C 1
ATOM 2393 O O . MET B 1 136 ? 36.92188 -34.09428 2.16687 1.000 27.04003 136 MET B O 1
ATOM 2398 N N . ALA B 1 137 ? 38.60718 -34.00764 0.67579 1.000 22.33070 137 ALA B N 1
ATOM 2399 C CA . ALA B 1 137 ? 39.36823 -33.06709 1.49094 1.000 28.03267 137 ALA B CA 1
ATOM 2400 C C . ALA B 1 137 ? 38.62933 -31.74272 1.64143 1.000 24.73473 137 ALA B C 1
ATOM 2401 O O . ALA B 1 137 ? 38.59367 -31.16565 2.73432 1.000 23.84036 137 ALA B O 1
ATOM 2403 N N . PHE B 1 138 ? 38.02218 -31.25107 0.55690 1.000 20.77576 138 PHE B N 1
ATOM 2404 C CA . PHE B 1 138 ? 37.26490 -30.00508 0.63285 1.000 20.75611 138 PHE B CA 1
ATOM 2405 C C . PHE B 1 138 ? 36.08452 -30.13065 1.58981 1.000 22.88064 138 PHE B C 1
ATOM 2406 O O . PHE B 1 138 ? 35.79988 -29.20490 2.35779 1.000 21.91581 138 PHE B O 1
ATOM 2414 N N . ILE B 1 139 ? 35.38653 -31.26864 1.55799 1.000 18.06354 139 ILE B N 1
ATOM 2415 C CA . ILE B 1 139 ? 34.23925 -31.46534 2.44118 1.000 22.69844 139 ILE B CA 1
ATOM 2416 C C . ILE B 1 139 ? 34.67857 -31.46745 3.90009 1.000 22.61498 139 ILE B C 1
ATOM 2417 O O . ILE B 1 139 ? 34.05227 -30.82679 4.75492 1.000 22.62262 139 ILE B O 1
ATOM 2422 N N A HIS B 1 140 ? 35.76089 -32.18403 4.21058 0.512 21.07627 140 HIS B N 1
ATOM 2423 N N B HIS B 1 140 ? 35.76231 -32.18299 4.21138 0.488 19.61024 140 HIS B N 1
ATOM 2424 C CA A HIS B 1 140 ? 36.26043 -32.19445 5.58088 0.512 25.81777 140 HIS B CA 1
ATOM 2425 C CA B HIS B 1 140 ? 36.26633 -32.19392 5.58138 0.488 25.82096 140 HIS B CA 1
ATOM 2426 C C A HIS B 1 140 ? 36.71509 -30.80533 6.01024 0.512 23.47361 140 HIS B C 1
ATOM 2427 C C B HIS B 1 140 ? 36.71823 -30.80483 6.01107 0.488 23.48581 140 HIS B C 1
ATOM 2428 O O A HIS B 1 140 ? 36.52358 -30.41033 7.16634 0.512 21.36331 140 HIS B O 1
ATOM 2429 O O B HIS B 1 140 ? 36.53006 -30.41063 7.16824 0.488 20.62327 140 HIS B O 1
ATOM 2442 N N . TYR B 1 141 ? 37.30774 -30.04570 5.08615 1.000 21.39132 141 TYR B N 1
ATOM 2443 C CA . TYR B 1 141 ? 37.82190 -28.72271 5.42187 1.000 22.36991 141 TYR B CA 1
ATOM 2444 C C . TYR B 1 141 ? 36.70071 -27.76050 5.79891 1.000 21.47031 141 TYR B C 1
ATOM 2445 O O . TYR B 1 141 ? 36.77233 -27.09151 6.83653 1.000 21.73423 141 TYR B O 1
ATOM 2454 N N . ILE B 1 142 ? 35.66018 -27.66215 4.96469 1.000 18.93344 142 ILE B N 1
ATOM 2455 C CA . ILE B 1 142 ? 34.58554 -26.72242 5.27478 1.000 15.35001 142 ILE B CA 1
ATOM 2456 C C . ILE B 1 142 ? 33.80165 -27.18417 6.49538 1.000 19.61719 142 ILE B C 1
ATOM 2457 O O . ILE B 1 142 ? 33.21625 -26.36212 7.21107 1.000 19.95621 142 ILE B O 1
ATOM 2462 N N . THR B 1 143 ? 33.77067 -28.49297 6.75824 1.000 20.27613 143 THR B N 1
ATOM 2463 C CA . THR B 1 143 ? 33.16851 -28.97192 7.99696 1.000 22.71580 143 THR B CA 1
ATOM 2464 C C . THR B 1 143 ? 33.98799 -28.52356 9.20021 1.000 16.31109 143 THR B C 1
ATOM 2465 O O . THR B 1 143 ? 33.43751 -27.99715 10.17426 1.000 21.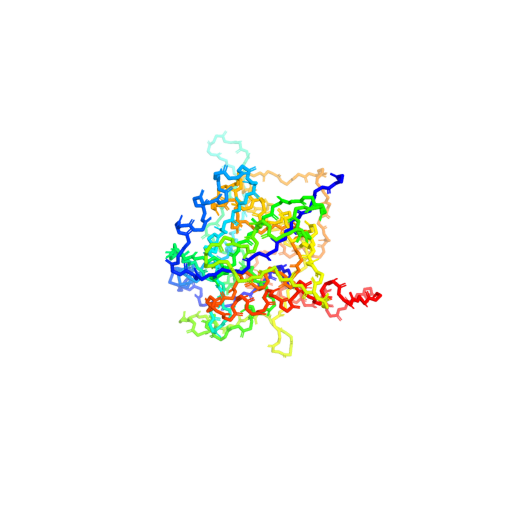42263 143 THR B O 1
ATOM 2469 N N . GLU B 1 144 ? 35.31056 -28.69153 9.12701 1.000 18.26963 144 GLU B N 1
ATOM 2470 C CA . GLU B 1 144 ? 36.19593 -28.28410 10.21271 1.000 22.67126 144 GLU B CA 1
ATOM 2471 C C . GLU B 1 144 ? 36.18516 -26.77430 10.41289 1.000 25.69643 144 GLU B C 1
ATOM 2472 O O . GLU B 1 144 ? 36.29963 -26.30169 11.55166 1.000 21.59337 144 GLU B O 1
ATOM 2478 N N . ARG B 1 145 ? 36.04594 -26.00392 9.32807 1.000 18.39892 145 ARG B N 1
ATOM 2479 C CA . ARG B 1 145 ? 35.99194 -24.55111 9.45641 1.000 19.71267 145 ARG B CA 1
ATOM 2480 C C . ARG B 1 145 ? 34.78521 -24.10887 10.27225 1.000 25.15267 145 ARG B C 1
ATOM 2481 O O . ARG B 1 145 ? 34.85697 -23.10852 10.99270 1.000 21.97057 145 ARG B O 1
ATOM 2489 N N . SER B 1 146 ? 33.67387 -24.83747 10.18161 1.000 20.78169 146 SER B N 1
ATOM 2490 C CA . SER B 1 146 ? 32.47581 -24.46945 10.92586 1.000 20.62609 146 SER B CA 1
ATOM 2491 C C . SER B 1 146 ? 32.49936 -25.00935 12.35296 1.000 20.31162 146 SER B C 1
ATOM 2492 O O . SER B 1 146 ? 32.35696 -24.24181 13.31128 1.000 22.70255 146 SER B O 1
ATOM 2495 N N . LEU B 1 147 ? 32.69492 -26.32281 12.50865 1.000 21.62111 147 LEU B N 1
ATOM 2496 C CA . LEU B 1 147 ? 32.53171 -26.98195 13.80155 1.000 21.40525 147 LEU B CA 1
ATOM 2497 C C . LEU B 1 147 ? 33.66497 -26.70258 14.77834 1.000 20.62359 147 LEU B C 1
ATOM 2498 O O . LEU B 1 147 ? 33.55548 -27.09715 15.94379 1.000 23.72019 147 LEU B O 1
ATOM 2503 N N . THR B 1 148 ? 34.75751 -26.08059 14.34042 1.000 20.68062 148 THR B N 1
ATOM 2504 C CA . THR B 1 148 ? 35.88345 -25.80231 15.22049 1.000 16.23996 148 THR B CA 1
ATOM 2505 C C . THR B 1 148 ? 36.38157 -24.38372 14.98363 1.000 25.48060 148 THR B C 1
ATOM 2506 O O . THR B 1 148 ? 35.98794 -23.70869 14.02878 1.000 24.10313 148 THR B O 1
ATOM 2510 N N . HIS B 1 149 ? 37.26375 -23.93957 15.87776 1.000 23.68176 149 HIS B N 1
ATOM 2511 C CA . HIS B 1 149 ? 38.01581 -22.70519 15.69358 1.000 24.01129 149 HIS B CA 1
ATOM 2512 C C . HIS B 1 149 ? 39.19541 -22.73035 16.65065 1.000 27.30370 149 HIS B C 1
ATOM 2513 O O . HIS B 1 149 ? 39.02876 -23.08163 17.82270 1.000 23.66665 149 HIS B O 1
ATOM 2520 N N . LYS B 1 150 ? 40.37867 -22.37573 16.14509 1.000 25.45588 150 LYS B N 1
ATOM 2521 C CA . LYS B 1 150 ? 41.58832 -22.24585 16.96134 1.000 24.97066 150 LYS B CA 1
ATOM 2522 C C . LYS B 1 150 ? 41.89701 -23.53429 17.72217 1.000 30.92062 150 LYS B C 1
ATOM 2523 O O . LYS B 1 150 ? 42.19140 -23.52303 18.91957 1.000 35.52476 150 LYS B O 1
ATOM 2529 N N . MET B 1 151 ? 41.82980 -24.65476 17.01461 1.000 26.91939 151 MET B N 1
ATOM 2530 C CA . MET B 1 151 ? 42.08511 -25.94981 17.63198 1.000 35.85970 151 MET B CA 1
ATOM 2531 C C . MET B 1 151 ? 43.49939 -26.44841 17.34257 1.000 35.49745 151 MET B C 1
ATOM 2532 O O . MET B 1 151 ? 44.02571 -26.24404 16.24901 1.000 44.25206 151 MET B O 1
#

Foldseek 3Di:
DDKFKWKWFFDQVCVVQLVVVCVVVVWDKDFAFQAQWAQDPVRDIHGDHDRHTLAGRIIITIDDDVVQPDCPNCPRPRTHHILDDPRHTQGADPLLVVLRVCPVPDDSVVNPDDDPSRPPQSVNLSRHDDNNVSNVSVSVVRVCVRPHDDD/DDKFKWKWFFDQVCVVQLVVVVVVVVWDWDFDFAKDWDQPPVRHIWIATDPHTLAGRMIIIMDDQVPQPDVVSCPRPRTHAILDDPNHTQTADPLLVVVRVVCVVPRTDDDDPPPDDDPPQLVVLSPDDDNPVSNVSRSVVRVCVPPDDPD

Nearest PDB structures (foldseek):
  5ond-assembly2_B  TM=7.936E-01  e=1.938E-09  Escherichia coli
  5ond-assembly1_A  TM=7.683E-01  e=1.717E-09  Escherichia coli
  8pib-assembly1_P  TM=7.405E-01  e=6.519E-09  Escherichia coli
  8pfg-assembly1_P  TM=7.451E-01  e=3.353E-08  Escherichia coli
  8f5g-assembly1_A  TM=6.674E-01  e=3.816E-04  Thermoanaerobacter pseudethanolicus

B-factor: mean 37.41, std 15.71, range [14.75, 105.22]

Radius of gyration: 25.68 Å; Cα contacts (8 Å, |Δi|>4): 431; chains: 2; bounding box: 71×59×53 Å

Organism: Escherichia coli (NCBI:txid562)

Solvent-accessible surface area: 17780 Å² total; per-residue (Å²): 89,122,89,70,27,8,0,0,34,6,46,57,114,103,106,66,48,0,38,36,62,0,126,161,86,139,26,63,54,22,37,6,94,5,13,28,60,38,24,67,117,41,100,0,36,16,134,29,72,98,182,63,42,2,1,27,4,13,0,0,0,48,0,27,121,120,46,7,85,46,101,63,0,49,76,13,75,97,14,79,127,8,16,46,118,86,67,72,11,16,54,6,20,122,52,0,2,58,8,2,67,60,57,86,87,78,77,75,64,75,8,37,113,128,46,185,111,38,29,87,82,0,31,47,14,6,25,56,57,63,23,102,111,0,0,95,31,0,31,119,18,1,38,86,96,49,77,80,173,180,217,44,107,58,62,36,8,1,0,49,9,46,63,118,107,109,64,65,0,33,44,50,0,115,164,14,82,16,63,53,22,40,7,90,17,61,49,137,45,148,89,149,72,167,89,58,23,43,105,61,99,193,88,40,15,4,29,7,16,0,1,0,38,0,6,124,54,9,3,76,9,108,36,0,52,79,6,87,98,12,66,136,9,18,46,121,80,74,69,13,6,50,5,21,146,61,0,8,41,14,1,71,70,78,78,86,73,41,104,44,112,80,76,154,165,64,151,110,42,52,135,84,0,30,95,15,15,136,58,138,62,36,111,113,8,3,107,30,2,32,122,14,0,34,78,90,64,82,58,149,184,197